Protein AF-A0A0R3RFC3-F1 (afdb_monomer_lite)

Radius of gyration: 25.16 Å; chains: 1; bounding box: 76×44×74 Å

InterPro domains:
  IPR009294 Gamma-secretase subunit Aph-1 [PF06105] (2-198)
  IPR009294 Gamma-secretase subunit Aph-1 [PTHR12889] (4-199)

pLDDT: mean 75.17, std 17.81, range [34.69, 95.94]

Sequence (240 aa):
MVPFREHLVFAVAVSVALQEGARLLHFILLKKAQKGLNHMSVAGQRIAGVHTLRHARHVLAIVCGLGMGVMAALFLIINVIADFWGHGTVGLPHFPASFHKQIYHQKITRSPKFVNLQITYSISACMVTLCHVFWTVLFWDGCHKKGTTSSWWVGICFVVISHYAMSALVIILCFVNVFLLLMAVMCVQGVVVVINAVISLLVMGITWPVLKHNTKLAVCRLLCIKDYSSESNGASIPRS

Organism: NCBI:txid1147741

Structure (mmCIF, N/CA/C/O backbone):
data_AF-A0A0R3RFC3-F1
#
_entry.id   AF-A0A0R3RFC3-F1
#
loop_
_atom_site.group_PDB
_atom_site.id
_atom_site.type_symbol
_atom_site.label_atom_id
_atom_site.label_alt_id
_atom_site.label_comp_id
_atom_site.label_asym_id
_atom_site.label_entity_id
_atom_site.label_seq_id
_atom_site.pdbx_PDB_ins_code
_atom_site.Cartn_x
_atom_site.Cartn_y
_atom_site.Cartn_z
_atom_site.occupancy
_atom_site.B_iso_or_equiv
_atom_site.auth_seq_id
_atom_site.auth_comp_id
_atom_site.auth_asym_id
_atom_site.auth_atom_id
_atom_site.pdbx_PDB_model_num
ATOM 1 N N . MET A 1 1 ? 27.657 -5.364 -17.668 1.00 34.69 1 MET A N 1
ATOM 2 C CA . MET A 1 1 ? 27.719 -6.085 -16.377 1.00 34.69 1 MET A CA 1
ATOM 3 C C . MET A 1 1 ? 27.587 -5.006 -15.313 1.00 34.69 1 MET A C 1
ATOM 5 O O . MET A 1 1 ? 28.469 -4.166 -15.252 1.00 34.69 1 MET A O 1
ATOM 9 N N . VAL A 1 2 ? 26.434 -4.871 -14.644 1.00 45.19 2 VAL A N 1
ATOM 10 C CA . VAL A 1 2 ? 26.146 -3.690 -13.799 1.00 45.19 2 VAL A CA 1
ATOM 11 C C . VAL A 1 2 ? 26.318 -4.074 -12.323 1.00 45.19 2 VAL A C 1
ATOM 13 O O . VAL A 1 2 ? 25.431 -4.746 -11.797 1.00 45.19 2 VAL A O 1
ATOM 16 N N . PRO A 1 3 ? 27.408 -3.662 -11.649 1.00 52.78 3 PRO A N 1
ATOM 17 C CA . PRO A 1 3 ? 27.695 -4.004 -10.247 1.00 52.78 3 PRO A CA 1
ATOM 18 C C . PRO A 1 3 ? 26.737 -3.345 -9.232 1.00 52.78 3 PRO A C 1
ATOM 20 O O . PRO A 1 3 ? 26.825 -3.585 -8.038 1.00 52.78 3 PRO A O 1
ATOM 23 N N . PHE A 1 4 ? 25.775 -2.541 -9.690 1.00 59.25 4 PHE A N 1
ATOM 24 C CA . PHE A 1 4 ? 24.837 -1.796 -8.842 1.00 59.25 4 PHE A CA 1
ATOM 25 C C . PHE A 1 4 ? 23.608 -2.606 -8.386 1.00 59.25 4 PHE A C 1
ATOM 27 O O . PHE A 1 4 ? 22.784 -2.125 -7.610 1.00 59.25 4 PHE A O 1
ATOM 34 N N . ARG A 1 5 ? 23.439 -3.833 -8.897 1.00 65.81 5 ARG A N 1
ATOM 35 C CA . ARG A 1 5 ? 22.187 -4.590 -8.750 1.00 65.81 5 ARG A CA 1
ATOM 36 C C . ARG A 1 5 ? 21.958 -5.101 -7.326 1.00 65.81 5 ARG A C 1
ATOM 38 O O . ARG A 1 5 ? 20.836 -5.025 -6.836 1.00 65.81 5 ARG A O 1
ATOM 45 N N . GLU A 1 6 ? 23.009 -5.563 -6.657 1.00 72.25 6 GLU A N 1
ATOM 46 C CA . GLU A 1 6 ? 22.909 -6.066 -5.280 1.00 72.25 6 GLU A CA 1
ATOM 47 C C . GLU A 1 6 ? 22.663 -4.934 -4.280 1.00 72.25 6 GLU A C 1
ATOM 49 O O . GLU A 1 6 ? 21.806 -5.047 -3.403 1.00 72.25 6 GLU A O 1
ATOM 54 N N . HIS A 1 7 ? 23.320 -3.788 -4.485 1.00 81.38 7 HIS A N 1
ATOM 55 C CA . HIS A 1 7 ? 23.080 -2.583 -3.695 1.00 81.38 7 HIS A CA 1
ATOM 56 C C . HIS A 1 7 ? 21.649 -2.057 -3.855 1.00 81.38 7 HIS A C 1
ATOM 58 O O . HIS A 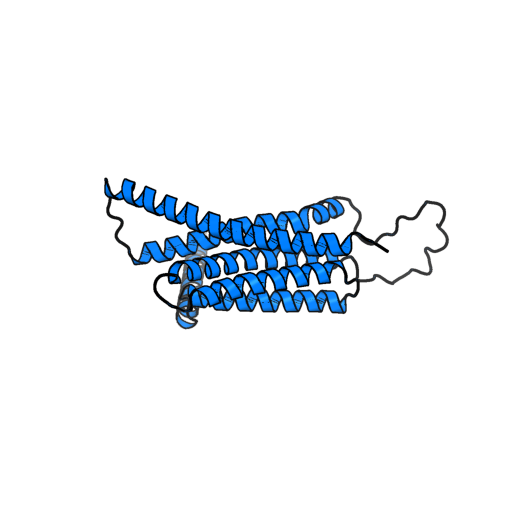1 7 ? 21.064 -1.604 -2.875 1.00 81.38 7 HIS A O 1
ATOM 64 N N . LEU A 1 8 ? 21.055 -2.163 -5.052 1.00 81.75 8 LEU A N 1
ATOM 65 C CA . LEU A 1 8 ? 19.666 -1.761 -5.289 1.00 81.75 8 LEU A CA 1
ATOM 66 C C . LEU A 1 8 ? 18.679 -2.639 -4.508 1.00 81.75 8 LEU A C 1
ATOM 68 O O . LEU A 1 8 ? 17.787 -2.115 -3.846 1.00 81.75 8 LEU A O 1
ATOM 72 N N . VAL A 1 9 ? 18.843 -3.965 -4.557 1.00 84.19 9 VAL A N 1
ATOM 73 C CA . VAL A 1 9 ? 17.962 -4.899 -3.834 1.00 84.19 9 VAL A CA 1
ATOM 74 C C . VAL A 1 9 ? 18.065 -4.672 -2.327 1.00 84.19 9 VAL A C 1
ATOM 76 O O . VAL A 1 9 ? 17.040 -4.584 -1.651 1.00 84.19 9 VAL A O 1
ATOM 79 N N . PHE A 1 10 ? 19.284 -4.497 -1.808 1.00 88.06 10 PHE A N 1
ATOM 80 C CA . PHE A 1 10 ? 19.504 -4.168 -0.402 1.00 88.06 10 PHE A CA 1
ATOM 81 C C . PHE A 1 10 ? 18.870 -2.822 -0.018 1.00 88.06 10 PHE A C 1
ATOM 83 O O . PHE A 1 10 ? 18.138 -2.746 0.967 1.00 88.06 10 PHE A O 1
ATOM 90 N N . ALA A 1 11 ? 19.079 -1.772 -0.817 1.00 89.50 11 ALA A N 1
ATOM 91 C CA . ALA A 1 11 ? 18.508 -0.451 -0.563 1.00 89.50 11 ALA A CA 1
ATOM 92 C C . ALA A 1 11 ? 16.973 -0.469 -0.573 1.00 89.50 11 ALA A C 1
ATOM 94 O O . ALA A 1 11 ? 16.347 0.137 0.297 1.00 89.50 11 ALA A O 1
ATOM 95 N N . VAL A 1 12 ? 16.351 -1.199 -1.506 1.00 89.00 12 VAL A N 1
ATOM 96 C CA . VAL A 1 12 ? 14.892 -1.376 -1.527 1.00 89.00 12 VAL A CA 1
ATOM 97 C C . VAL A 1 12 ? 14.429 -2.140 -0.287 1.00 89.00 12 VAL A C 1
ATOM 99 O O . VAL A 1 12 ? 13.470 -1.716 0.352 1.00 89.00 12 VAL A O 1
ATOM 102 N N . ALA A 1 13 ? 15.122 -3.208 0.114 1.00 90.50 13 ALA A N 1
ATOM 103 C CA . ALA A 1 13 ? 14.760 -3.977 1.303 1.00 90.50 13 ALA A CA 1
ATOM 104 C C . ALA A 1 13 ? 14.837 -3.146 2.599 1.00 90.50 13 ALA A C 1
ATOM 106 O O . ALA A 1 13 ? 13.939 -3.231 3.443 1.00 90.50 13 ALA A O 1
ATOM 107 N N . VAL A 1 14 ? 15.873 -2.311 2.738 1.00 93.06 14 VAL A N 1
ATOM 108 C CA . VAL A 1 14 ? 16.023 -1.367 3.857 1.00 93.06 14 VAL A CA 1
ATOM 109 C C . VAL A 1 14 ? 14.953 -0.276 3.797 1.00 93.06 14 VAL A C 1
ATOM 111 O O . VAL A 1 14 ? 14.349 0.046 4.818 1.00 93.06 14 VAL A O 1
ATOM 114 N N . SER A 1 15 ? 14.659 0.259 2.610 1.00 93.19 15 SER A N 1
ATOM 115 C CA . SER A 1 15 ? 13.592 1.247 2.419 1.00 93.19 15 SER A CA 1
ATOM 116 C C . SER A 1 15 ? 12.229 0.700 2.846 1.00 93.19 15 SER A C 1
ATOM 118 O O . SER A 1 15 ? 11.507 1.375 3.576 1.00 93.19 15 SER A O 1
ATOM 120 N N . VAL A 1 16 ? 11.893 -0.543 2.482 1.00 94.19 16 VAL A N 1
ATOM 121 C CA . VAL A 1 16 ? 10.651 -1.205 2.920 1.00 94.19 16 VAL A CA 1
ATOM 122 C C . VAL A 1 16 ? 10.598 -1.309 4.447 1.00 94.19 16 VAL A C 1
ATOM 124 O O . VAL A 1 16 ? 9.584 -0.948 5.044 1.00 94.19 16 VAL A O 1
ATOM 127 N N . ALA A 1 17 ? 11.695 -1.706 5.103 1.00 94.12 17 ALA A N 1
ATOM 128 C CA . ALA A 1 17 ? 11.756 -1.763 6.566 1.00 94.12 17 ALA A CA 1
ATOM 129 C C . ALA A 1 17 ? 11.517 -0.386 7.213 1.00 94.12 17 ALA A C 1
ATOM 131 O O . ALA A 1 17 ? 10.746 -0.267 8.168 1.00 94.12 17 ALA A O 1
ATOM 132 N N . LEU A 1 18 ? 12.136 0.667 6.669 1.00 94.75 18 LEU A N 1
ATOM 133 C CA . LEU A 1 18 ? 11.944 2.040 7.140 1.00 94.75 18 LEU A CA 1
ATOM 134 C C . LEU A 1 18 ? 10.508 2.529 6.925 1.00 94.75 18 LEU A C 1
ATOM 136 O O . LEU A 1 18 ? 9.957 3.192 7.801 1.00 94.75 18 LEU A O 1
ATOM 140 N N . GLN A 1 19 ? 9.874 2.175 5.805 1.00 94.94 19 GLN A N 1
ATOM 141 C CA . GLN A 1 19 ? 8.478 2.518 5.526 1.00 94.94 19 GLN A CA 1
ATOM 142 C C . GLN A 1 19 ? 7.510 1.846 6.510 1.00 94.94 19 GLN A C 1
ATOM 144 O O . GLN A 1 19 ? 6.583 2.493 7.002 1.00 94.94 19 GLN A O 1
ATOM 149 N N . GLU A 1 20 ? 7.737 0.578 6.860 1.00 94.75 20 GLU A N 1
ATOM 150 C CA . GLU A 1 20 ? 6.958 -0.114 7.895 1.00 94.75 20 GLU A CA 1
ATOM 151 C C . GLU A 1 20 ? 7.189 0.499 9.289 1.00 94.75 20 GLU A C 1
ATOM 153 O O . GLU A 1 20 ? 6.240 0.711 10.051 1.00 94.75 20 GLU A O 1
ATOM 158 N N . GLY A 1 21 ? 8.430 0.886 9.603 1.00 94.25 21 GLY A N 1
ATOM 159 C CA . GLY A 1 21 ? 8.754 1.635 10.819 1.00 94.25 21 GLY A CA 1
ATOM 160 C C . GLY A 1 21 ? 8.043 2.992 10.885 1.00 94.25 21 GLY A C 1
ATOM 161 O O . GLY A 1 21 ? 7.430 3.334 11.899 1.00 94.25 21 GLY A O 1
ATOM 162 N N . ALA A 1 22 ? 8.042 3.744 9.784 1.00 94.38 22 ALA A N 1
ATOM 163 C CA . ALA A 1 22 ? 7.340 5.018 9.671 1.00 94.38 22 ALA A CA 1
ATOM 164 C C . ALA A 1 22 ? 5.821 4.849 9.827 1.00 94.38 22 ALA A C 1
ATOM 166 O O . ALA A 1 22 ? 5.174 5.685 10.460 1.00 94.38 22 ALA A O 1
ATOM 167 N N . ARG A 1 23 ? 5.239 3.756 9.321 1.00 94.75 23 ARG A N 1
ATOM 168 C CA . ARG A 1 23 ? 3.816 3.431 9.514 1.00 94.75 23 ARG A CA 1
ATOM 169 C C . ARG A 1 23 ? 3.472 3.208 10.988 1.00 94.75 23 ARG A C 1
ATOM 171 O O . ARG A 1 23 ? 2.439 3.695 11.461 1.00 94.75 23 ARG A O 1
ATOM 178 N N . LEU A 1 24 ? 4.340 2.522 11.733 1.00 93.38 24 LEU A N 1
ATOM 179 C CA . LEU A 1 24 ? 4.191 2.369 13.181 1.00 93.38 24 LEU A CA 1
ATOM 180 C C . LEU A 1 24 ? 4.341 3.710 13.914 1.00 93.38 24 LEU A C 1
ATOM 182 O O . LEU A 1 24 ? 3.576 3.998 14.835 1.00 93.38 24 LEU A O 1
ATOM 186 N N . LEU A 1 25 ? 5.279 4.559 13.496 1.00 93.88 25 LEU A N 1
ATOM 187 C CA . LEU A 1 25 ? 5.431 5.896 14.068 1.00 93.88 25 LEU A CA 1
ATOM 188 C C . LEU A 1 25 ? 4.162 6.740 13.863 1.00 93.88 25 LEU A C 1
ATOM 190 O O . LEU A 1 25 ? 3.648 7.304 14.829 1.00 93.88 25 LEU A O 1
ATOM 194 N N . HIS A 1 26 ? 3.601 6.756 12.649 1.00 92.19 26 HIS A N 1
ATOM 195 C CA . HIS A 1 26 ? 2.337 7.440 12.352 1.00 92.19 26 HIS A CA 1
ATOM 196 C C . HIS A 1 26 ? 1.187 6.924 13.224 1.00 92.19 26 HIS A C 1
ATOM 198 O O . HIS A 1 26 ? 0.416 7.725 13.752 1.00 92.19 26 HIS A O 1
ATOM 204 N N . PHE A 1 27 ? 1.097 5.605 13.442 1.00 92.12 27 PHE A N 1
ATOM 205 C CA . PHE A 1 27 ? 0.118 5.019 14.365 1.00 92.12 27 PHE A CA 1
ATOM 206 C C . PHE A 1 27 ? 0.228 5.608 15.774 1.00 92.12 27 PHE A C 1
ATOM 208 O O . PHE A 1 27 ? -0.771 6.016 16.369 1.00 92.12 27 PHE A O 1
ATOM 215 N N . ILE A 1 28 ? 1.447 5.646 16.318 1.00 91.62 28 ILE A N 1
ATOM 216 C CA . ILE A 1 28 ? 1.705 6.108 17.684 1.00 91.62 28 ILE A CA 1
ATOM 217 C C . ILE A 1 28 ? 1.402 7.602 17.807 1.00 91.62 28 ILE A C 1
ATOM 219 O O . ILE A 1 28 ? 0.736 8.008 18.762 1.00 91.62 28 ILE A O 1
ATOM 223 N N . LEU A 1 29 ? 1.860 8.411 16.848 1.00 92.00 29 LEU A N 1
ATOM 224 C CA . LEU A 1 29 ? 1.619 9.853 16.826 1.00 92.00 29 LEU A CA 1
ATOM 225 C C . LEU A 1 29 ? 0.124 10.163 16.777 1.00 92.00 29 LEU A C 1
ATOM 227 O O . LEU A 1 29 ? -0.368 10.946 17.587 1.00 92.00 29 LEU A O 1
ATOM 231 N N . LEU A 1 30 ? -0.618 9.491 15.898 1.00 90.25 30 LEU A N 1
ATOM 232 C CA . LEU A 1 30 ? -2.049 9.725 15.746 1.00 90.25 30 LEU A CA 1
ATOM 233 C C . LEU A 1 30 ? -2.850 9.230 16.953 1.00 90.25 30 LEU A C 1
ATOM 235 O O . LEU A 1 30 ? -3.758 9.929 17.398 1.00 90.25 30 LEU A O 1
ATOM 239 N N . LYS A 1 31 ? -2.462 8.112 17.583 1.00 87.50 31 LYS A N 1
ATOM 240 C CA . LYS A 1 31 ? -3.054 7.708 18.869 1.00 87.50 31 LYS A CA 1
ATOM 241 C C . LYS A 1 31 ? -2.794 8.723 19.983 1.00 87.50 31 LYS A C 1
ATOM 243 O O . LYS A 1 31 ? -3.694 8.987 20.782 1.00 87.50 31 LYS A O 1
ATOM 248 N N . LYS A 1 32 ? -1.587 9.291 20.059 1.00 88.19 32 LYS A N 1
ATOM 249 C CA . LYS A 1 32 ? -1.257 10.338 21.040 1.00 88.19 32 LYS A CA 1
ATOM 250 C C . LYS A 1 32 ? -2.061 11.614 20.781 1.00 88.19 32 LYS A C 1
ATOM 252 O O . LYS A 1 32 ? -2.635 12.150 21.724 1.00 88.19 32 LYS A O 1
ATOM 257 N N . ALA A 1 33 ? -2.171 12.036 19.522 1.00 88.38 33 ALA A N 1
ATOM 258 C CA . ALA A 1 33 ? -2.964 13.194 19.120 1.00 88.38 33 ALA A CA 1
ATOM 259 C C . ALA A 1 33 ? -4.452 13.012 19.457 1.00 88.38 33 ALA A C 1
ATOM 261 O O . ALA A 1 33 ? -5.048 13.881 20.084 1.00 88.38 33 ALA A O 1
ATOM 262 N N . GLN A 1 34 ? -5.035 11.848 19.144 1.00 85.25 34 GLN A N 1
ATOM 263 C CA . GLN A 1 34 ? -6.421 11.522 19.498 1.00 85.25 34 GLN A CA 1
ATOM 264 C C . GLN A 1 34 ? -6.650 11.525 21.014 1.00 85.25 34 GLN A C 1
ATOM 266 O O . GLN A 1 34 ? -7.661 12.043 21.481 1.00 85.25 34 GLN A O 1
ATOM 271 N N . LYS A 1 35 ? -5.711 10.982 21.803 1.00 83.69 35 LYS A N 1
ATOM 272 C CA . LYS A 1 35 ? -5.803 11.002 23.271 1.00 83.69 35 LYS A CA 1
ATOM 273 C C . LYS A 1 35 ? -5.738 12.431 23.822 1.00 83.69 35 LYS A C 1
ATOM 275 O O . LYS A 1 35 ? -6.525 12.763 24.704 1.00 83.69 35 LYS A O 1
ATOM 280 N N . GLY A 1 36 ? -4.834 13.259 23.296 1.00 84.88 36 GLY A N 1
ATOM 281 C CA . GLY A 1 36 ? -4.716 14.670 23.671 1.00 84.88 36 GLY A CA 1
ATOM 282 C C . GLY A 1 36 ? -5.977 15.464 23.332 1.00 84.88 36 GLY A C 1
ATOM 283 O O . GLY A 1 36 ? -6.529 16.139 24.197 1.00 84.88 36 GLY A O 1
ATOM 284 N N . LEU A 1 37 ? -6.496 15.299 22.113 1.00 81.88 37 LEU A N 1
ATOM 285 C CA . LEU A 1 37 ? -7.718 15.966 21.669 1.00 81.88 37 LEU A CA 1
ATOM 286 C C . LEU A 1 37 ? -8.946 15.521 22.474 1.00 81.88 37 LEU A C 1
ATOM 288 O O . LEU A 1 37 ? -9.763 16.354 22.854 1.00 81.88 37 LEU A O 1
ATOM 292 N N . ASN A 1 38 ? -9.057 14.230 22.805 1.00 77.81 38 ASN A N 1
ATOM 293 C CA . ASN A 1 38 ? -10.128 13.736 23.670 1.00 77.81 38 ASN A CA 1
ATOM 294 C C . ASN A 1 38 ? -10.061 14.360 25.067 1.00 77.81 38 ASN A C 1
ATOM 296 O O . ASN A 1 38 ? -11.094 14.767 25.587 1.00 77.81 38 ASN A O 1
ATOM 300 N N . HIS A 1 39 ? -8.866 14.482 25.654 1.00 75.94 39 HIS A N 1
ATOM 301 C CA . HIS A 1 39 ? -8.693 15.122 26.959 1.00 75.94 39 HIS A CA 1
ATOM 302 C C . HIS A 1 39 ? -9.130 16.597 26.942 1.00 75.94 39 HIS A C 1
ATOM 304 O O . HIS A 1 39 ? -9.765 17.054 27.885 1.00 75.94 39 HIS A O 1
ATOM 310 N N . MET A 1 40 ? -8.864 17.314 25.845 1.00 75.12 40 MET A N 1
ATOM 311 C CA . MET A 1 40 ? -9.273 18.713 25.682 1.00 75.12 40 MET A CA 1
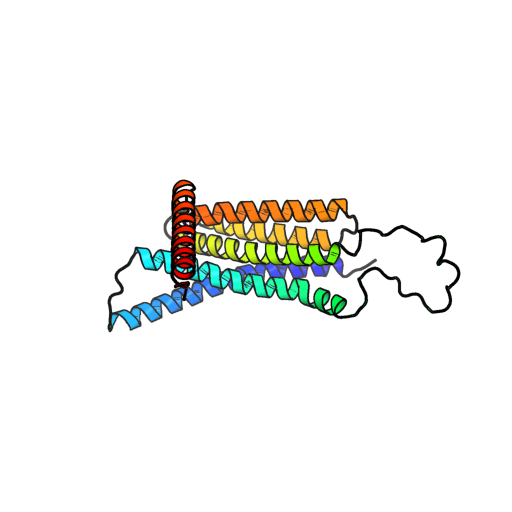ATOM 312 C C . MET A 1 40 ? -10.764 18.875 25.342 1.00 75.12 40 MET A C 1
ATOM 314 O O . MET A 1 40 ? -11.395 19.809 25.823 1.00 75.12 40 MET A O 1
ATOM 318 N N . SER A 1 41 ? -11.361 17.975 24.549 1.00 68.12 41 SER A N 1
ATOM 319 C CA . SER A 1 41 ? -12.771 18.103 24.130 1.00 68.12 41 SER A CA 1
ATOM 320 C C . SER A 1 41 ? -13.784 17.730 25.223 1.00 68.12 41 SER A C 1
ATOM 322 O O . SER A 1 41 ? -14.908 18.238 25.230 1.00 68.12 41 SER A O 1
ATOM 324 N N . VAL A 1 42 ? -13.383 16.899 26.197 1.00 59.03 42 VAL A N 1
ATOM 325 C CA . VAL A 1 42 ? -14.210 16.544 27.367 1.00 59.03 42 VAL A CA 1
ATOM 326 C C . VAL A 1 42 ? -14.498 17.762 28.259 1.00 59.03 42 VAL A C 1
ATOM 328 O O . VAL A 1 42 ? -15.481 17.743 28.995 1.00 59.03 42 VAL A O 1
ATOM 331 N N . ALA A 1 43 ? -13.741 18.856 28.121 1.00 57.09 43 ALA A N 1
ATOM 332 C CA . ALA A 1 43 ? -14.035 20.133 28.768 1.00 57.09 43 ALA A CA 1
ATOM 333 C C . ALA A 1 43 ? -15.229 20.907 28.153 1.00 57.09 43 ALA A C 1
ATOM 335 O O . ALA A 1 43 ? -15.549 21.981 28.652 1.00 57.09 43 ALA A O 1
ATOM 336 N N . GLY A 1 44 ? -15.907 20.400 27.104 1.00 53.88 44 GLY A N 1
ATOM 337 C CA . GLY A 1 44 ? -17.022 21.131 26.474 1.00 53.88 44 GLY A CA 1
ATOM 338 C C . GLY A 1 44 ? -18.153 20.326 25.816 1.00 53.88 44 GLY A C 1
ATOM 339 O O . GLY A 1 44 ? -19.295 20.778 25.854 1.00 53.88 44 GLY A O 1
ATOM 340 N N . GLN A 1 45 ? -17.928 19.142 25.233 1.00 50.22 45 GLN A N 1
ATOM 341 C CA . GLN A 1 45 ? -19.008 18.366 24.586 1.00 50.22 45 GLN A CA 1
ATOM 342 C C . GLN A 1 45 ? -18.673 16.864 24.581 1.00 50.22 45 GLN A C 1
ATOM 344 O O . GLN A 1 45 ? -17.728 16.429 23.923 1.00 50.22 45 GLN A O 1
ATOM 349 N N . ARG A 1 46 ? -19.464 16.033 25.277 1.00 42.16 46 ARG A N 1
ATOM 350 C CA . ARG A 1 46 ? -19.371 14.566 25.154 1.00 42.16 46 ARG A CA 1
ATOM 351 C C . ARG A 1 46 ? -19.881 14.144 23.775 1.00 42.16 46 ARG A C 1
ATOM 353 O O . ARG A 1 46 ? -21.087 14.054 23.563 1.00 42.16 46 ARG A O 1
ATOM 360 N N . ILE A 1 47 ? -18.972 13.833 22.854 1.00 49.59 47 ILE A N 1
ATOM 361 C CA . ILE A 1 47 ? -19.325 13.192 21.583 1.00 49.59 47 ILE A CA 1
ATOM 362 C C . ILE A 1 47 ? -19.747 11.750 21.891 1.00 49.59 47 ILE A C 1
ATOM 364 O O . ILE A 1 47 ? -18.920 10.864 22.111 1.00 49.59 47 ILE A O 1
ATOM 368 N N . ALA A 1 48 ? -21.059 11.529 21.954 1.00 40.81 48 ALA A N 1
ATOM 369 C CA . ALA A 1 48 ? -21.661 10.208 21.998 1.00 40.81 48 ALA A CA 1
ATOM 370 C C . ALA A 1 48 ? -21.232 9.416 20.752 1.00 40.81 48 ALA A C 1
ATOM 372 O O . ALA A 1 48 ? -21.490 9.832 19.625 1.00 40.81 48 ALA A O 1
ATOM 373 N N . GLY A 1 49 ? -20.575 8.269 20.932 1.00 43.75 49 GLY A N 1
ATOM 374 C CA . GLY A 1 49 ? -20.351 7.359 19.811 1.00 43.75 49 GLY A CA 1
ATOM 375 C C . GLY A 1 49 ? -19.126 6.470 19.945 1.00 43.75 49 GLY A C 1
ATOM 376 O O . GLY A 1 49 ? -18.087 6.673 19.325 1.00 43.75 49 GLY A O 1
ATOM 377 N N . VAL A 1 50 ? -19.290 5.358 20.654 1.00 45.19 50 VAL A N 1
ATOM 378 C CA . VAL A 1 50 ? -18.367 4.217 20.531 1.00 45.19 50 VAL A CA 1
ATOM 379 C C . VAL A 1 50 ? -18.328 3.704 19.074 1.00 45.19 50 VAL A C 1
ATOM 381 O O . VAL A 1 50 ? -17.307 3.192 18.614 1.00 45.19 50 VAL A O 1
ATOM 384 N N . HIS A 1 51 ? -19.401 3.928 18.302 1.00 44.53 51 HIS A N 1
ATOM 385 C CA . HIS A 1 51 ? -19.482 3.600 16.876 1.00 44.53 51 HIS A CA 1
ATOM 386 C C . HIS A 1 51 ? -18.754 4.613 15.962 1.00 44.53 51 HIS A C 1
ATOM 388 O O . HIS A 1 51 ? -18.138 4.212 14.972 1.00 44.53 51 HIS A O 1
ATOM 394 N N . THR A 1 52 ? -18.742 5.910 16.301 1.00 54.41 52 THR A N 1
ATOM 395 C CA . THR A 1 52 ? -18.024 6.945 15.528 1.00 54.41 52 THR A CA 1
ATOM 396 C C . THR A 1 52 ? -16.512 6.855 15.716 1.00 54.41 52 THR A C 1
ATOM 398 O O . THR A 1 52 ? -15.769 7.071 14.763 1.00 54.41 52 THR A O 1
ATOM 401 N N . LEU A 1 53 ? -16.034 6.430 16.890 1.00 56.44 53 LEU A N 1
ATOM 402 C CA . LEU A 1 53 ? -14.605 6.227 17.168 1.00 56.44 53 LEU A CA 1
ATOM 403 C C . LEU A 1 53 ? -13.976 5.116 16.314 1.00 56.44 53 LEU A C 1
ATOM 405 O O . LEU A 1 53 ? -12.859 5.269 15.810 1.00 56.44 53 LEU A O 1
ATOM 409 N N . ARG A 1 54 ? -14.699 4.006 16.101 1.00 57.78 54 ARG A N 1
ATOM 410 C CA . ARG A 1 54 ? -14.240 2.923 15.216 1.00 57.78 54 ARG A CA 1
ATOM 411 C C . ARG A 1 54 ? -14.168 3.401 13.765 1.00 57.78 54 ARG A C 1
ATOM 413 O O . ARG A 1 54 ? -13.152 3.169 13.113 1.00 57.78 54 ARG A O 1
ATOM 420 N N . HIS A 1 55 ? -15.193 4.110 13.291 1.00 64.50 55 HIS A N 1
ATOM 421 C CA . HIS A 1 55 ? -15.205 4.694 11.948 1.00 64.50 55 HIS A CA 1
ATOM 422 C C . HIS A 1 55 ? -14.076 5.714 11.747 1.00 64.50 55 HIS A C 1
ATOM 424 O O . HIS A 1 55 ? -13.340 5.619 10.767 1.00 64.50 55 HIS A O 1
ATOM 430 N N . ALA A 1 56 ? -13.868 6.623 12.702 1.00 73.62 56 ALA A N 1
ATOM 431 C CA . ALA A 1 56 ? -12.813 7.633 12.644 1.00 73.62 56 ALA A CA 1
ATOM 432 C C . ALA A 1 56 ? -11.409 7.010 12.567 1.00 73.62 56 ALA A C 1
ATOM 434 O O . ALA A 1 56 ? -10.557 7.489 11.821 1.00 73.62 56 ALA A O 1
ATOM 435 N N . ARG A 1 57 ? -11.170 5.898 13.276 1.00 77.12 57 ARG A N 1
ATOM 436 C CA . ARG A 1 57 ? -9.902 5.153 13.209 1.00 77.12 57 ARG A CA 1
ATOM 437 C C . ARG A 1 57 ? -9.629 4.599 11.811 1.00 77.12 57 ARG A C 1
ATOM 439 O O . ARG A 1 57 ? -8.514 4.732 11.317 1.00 77.12 57 ARG A O 1
ATOM 446 N N . HIS A 1 58 ? -10.621 3.960 11.191 1.00 85.50 58 HIS A N 1
ATOM 447 C CA . HIS A 1 58 ? -10.450 3.374 9.862 1.00 85.50 58 HIS A CA 1
ATOM 448 C C . HIS A 1 58 ? -10.273 4.447 8.784 1.00 85.50 58 HIS A C 1
ATOM 450 O O . HIS A 1 58 ? -9.419 4.289 7.918 1.00 85.50 58 HIS A O 1
ATOM 456 N N . VAL A 1 59 ? -11.001 5.565 8.878 1.00 88.38 59 VAL A N 1
ATOM 457 C CA . VAL A 1 59 ? -10.823 6.717 7.978 1.00 88.38 59 VAL A CA 1
ATOM 458 C C . VAL A 1 59 ? -9.406 7.276 8.088 1.00 88.38 59 VAL A C 1
ATOM 460 O O . VAL A 1 59 ? -8.744 7.480 7.076 1.00 88.38 59 VAL A O 1
ATOM 463 N N . LEU A 1 60 ? -8.898 7.450 9.308 1.00 90.00 60 LEU A N 1
ATOM 464 C CA . LEU A 1 60 ? -7.546 7.954 9.523 1.00 90.00 60 LEU A CA 1
ATOM 465 C C . LEU A 1 60 ? -6.469 6.996 8.979 1.00 90.00 60 LEU A C 1
ATOM 467 O O . LEU A 1 60 ? -5.487 7.450 8.392 1.00 90.00 60 LEU A O 1
ATOM 471 N N . ALA A 1 61 ? -6.682 5.682 9.108 1.00 92.00 61 ALA A N 1
ATOM 472 C CA . ALA A 1 61 ? -5.810 4.667 8.515 1.00 92.00 61 ALA A CA 1
ATOM 473 C C . ALA A 1 61 ? -5.808 4.744 6.980 1.00 92.00 61 ALA A C 1
ATOM 475 O O . ALA A 1 61 ? -4.745 4.682 6.366 1.00 92.00 61 ALA A O 1
ATOM 476 N N . ILE A 1 62 ? -6.986 4.913 6.368 1.00 93.31 62 ILE A N 1
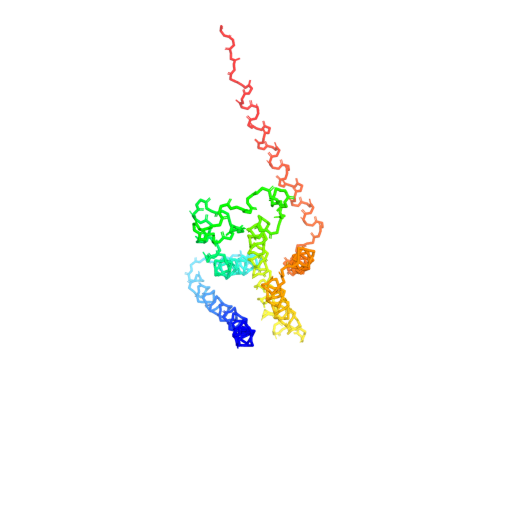ATOM 477 C CA . ILE A 1 62 ? -7.133 5.052 4.915 1.00 93.31 62 ILE A CA 1
ATOM 478 C C . ILE A 1 62 ? -6.403 6.298 4.420 1.00 93.31 62 ILE A C 1
ATOM 480 O O . ILE A 1 62 ? -5.637 6.204 3.468 1.00 93.31 62 ILE A O 1
ATOM 484 N N . VAL A 1 63 ? -6.594 7.449 5.070 1.00 94.62 63 VAL A N 1
ATOM 485 C CA . VAL A 1 63 ? -5.962 8.714 4.660 1.00 94.62 63 VAL A CA 1
ATOM 486 C C . VAL A 1 63 ? -4.441 8.646 4.806 1.00 94.62 63 VAL A C 1
ATOM 488 O O . VAL A 1 63 ? -3.717 9.035 3.892 1.00 94.62 63 VAL A O 1
ATOM 491 N N . CYS A 1 64 ? -3.939 8.104 5.920 1.00 94.19 64 CYS A N 1
ATOM 492 C CA . CYS A 1 64 ? -2.502 7.926 6.126 1.00 94.19 64 CYS A CA 1
ATOM 493 C C . CYS A 1 64 ? -1.898 6.953 5.098 1.00 94.19 64 CYS A C 1
ATOM 495 O O . CYS A 1 64 ? -0.858 7.242 4.504 1.00 94.19 64 CYS A O 1
ATOM 497 N N . GLY A 1 65 ? -2.578 5.833 4.838 1.00 94.88 65 GLY A N 1
ATOM 498 C CA . GLY A 1 65 ? -2.159 4.860 3.834 1.00 94.88 65 GLY A CA 1
ATOM 499 C C . GLY A 1 65 ? -2.188 5.419 2.414 1.00 94.88 65 GLY A C 1
ATOM 500 O O . GLY A 1 65 ? -1.253 5.185 1.655 1.00 94.88 65 GLY A O 1
ATOM 501 N N . LEU A 1 66 ? -3.200 6.221 2.078 1.00 95.62 66 LEU A N 1
ATOM 502 C CA . LEU A 1 66 ? -3.290 6.915 0.796 1.00 95.62 66 LEU A CA 1
ATOM 503 C C . LEU A 1 66 ? -2.127 7.896 0.631 1.00 95.62 66 LEU A C 1
ATOM 505 O O . LEU A 1 66 ? -1.485 7.892 -0.411 1.00 95.62 66 LEU A O 1
ATOM 509 N N . GLY A 1 67 ? -1.807 8.680 1.665 1.00 95.75 67 GLY A N 1
ATOM 510 C CA . GLY A 1 67 ? -0.669 9.600 1.649 1.00 95.75 67 GLY A CA 1
ATOM 511 C C . GLY A 1 67 ? 0.660 8.884 1.396 1.00 95.75 67 GLY A C 1
ATOM 512 O O . GLY A 1 67 ? 1.388 9.249 0.475 1.00 95.75 67 GLY A O 1
ATOM 513 N N . MET A 1 68 ? 0.947 7.813 2.146 1.00 93.75 68 MET A N 1
ATOM 514 C CA . MET A 1 68 ? 2.146 6.991 1.915 1.00 93.75 68 MET A CA 1
ATOM 515 C C . MET A 1 68 ? 2.159 6.378 0.509 1.00 93.75 68 MET A C 1
ATOM 517 O O . MET A 1 68 ? 3.190 6.388 -0.158 1.00 93.75 68 MET A O 1
ATOM 521 N N . GLY A 1 69 ? 1.012 5.887 0.041 1.00 94.62 69 GLY A N 1
ATOM 522 C CA . GLY A 1 69 ? 0.867 5.262 -1.268 1.00 94.62 69 GLY A CA 1
ATOM 523 C C . GLY A 1 69 ? 1.027 6.223 -2.442 1.00 94.62 69 GLY A C 1
ATOM 524 O O . GLY A 1 69 ? 1.598 5.839 -3.459 1.00 94.62 69 GLY A O 1
ATOM 525 N N . VAL A 1 70 ? 0.546 7.461 -2.315 1.00 95.19 70 VAL 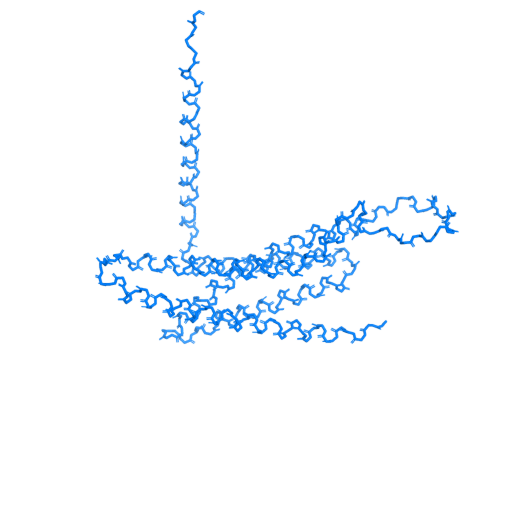A N 1
ATOM 526 C CA . VAL A 1 70 ? 0.732 8.512 -3.324 1.00 95.19 70 VAL A CA 1
ATOM 527 C C . VAL A 1 70 ? 2.194 8.939 -3.370 1.00 95.19 70 VAL A C 1
ATOM 529 O O . VAL A 1 70 ? 2.749 9.044 -4.457 1.00 95.19 70 VAL A O 1
ATOM 532 N N . MET A 1 71 ? 2.852 9.113 -2.218 1.00 94.44 71 MET A N 1
ATOM 533 C CA . MET A 1 71 ? 4.285 9.430 -2.187 1.00 94.44 71 MET A CA 1
ATOM 534 C C . MET A 1 71 ? 5.126 8.314 -2.818 1.00 94.44 71 MET A C 1
ATOM 536 O O . MET A 1 71 ? 5.989 8.592 -3.647 1.00 94.44 71 MET A O 1
ATOM 540 N N . ALA A 1 72 ? 4.836 7.050 -2.499 1.00 91.62 72 ALA A N 1
ATOM 541 C CA . ALA A 1 72 ? 5.506 5.904 -3.113 1.00 91.62 72 ALA A CA 1
ATOM 542 C C . ALA A 1 72 ? 5.271 5.838 -4.633 1.00 91.62 72 ALA A C 1
ATOM 544 O O . ALA A 1 72 ? 6.213 5.630 -5.398 1.00 91.62 72 ALA A O 1
ATOM 545 N N . ALA A 1 73 ? 4.033 6.068 -5.082 1.00 91.06 73 ALA A N 1
ATOM 546 C CA . ALA A 1 73 ? 3.701 6.128 -6.502 1.00 91.06 73 ALA A CA 1
ATOM 547 C C . ALA A 1 73 ? 4.432 7.266 -7.220 1.00 91.06 73 ALA A C 1
ATOM 549 O O . ALA A 1 73 ? 4.958 7.037 -8.304 1.00 91.06 73 ALA A O 1
ATOM 550 N N . LEU A 1 74 ? 4.526 8.455 -6.613 1.00 89.81 74 LEU A N 1
ATOM 551 C CA . LEU A 1 74 ? 5.274 9.584 -7.167 1.00 89.81 74 LEU A CA 1
ATOM 552 C C . LEU A 1 74 ? 6.743 9.216 -7.388 1.00 89.81 74 LEU A C 1
ATOM 554 O O . LEU A 1 74 ? 7.239 9.396 -8.493 1.00 89.81 74 LEU A O 1
ATOM 558 N N . PHE A 1 75 ? 7.419 8.623 -6.400 1.00 86.81 75 PHE A N 1
ATOM 559 C CA . PHE A 1 75 ? 8.805 8.170 -6.576 1.00 86.81 75 PHE A CA 1
ATOM 560 C C . PHE A 1 75 ? 8.963 7.095 -7.660 1.00 86.81 75 PHE A C 1
ATOM 562 O O . PHE A 1 75 ? 10.003 7.048 -8.316 1.00 86.81 75 PHE A O 1
ATOM 569 N N . LEU A 1 76 ? 7.944 6.259 -7.879 1.00 83.56 76 LEU A N 1
ATOM 570 C CA . LEU A 1 76 ? 7.951 5.250 -8.939 1.00 83.56 76 LEU A CA 1
ATOM 571 C C . LEU A 1 76 ? 7.831 5.872 -10.340 1.00 83.56 76 LEU A C 1
ATOM 573 O O . LEU A 1 76 ? 8.492 5.409 -11.267 1.00 83.56 76 LEU A O 1
ATOM 577 N N . ILE A 1 77 ? 6.984 6.893 -10.507 1.00 83.00 77 ILE A N 1
ATOM 578 C CA . ILE A 1 77 ? 6.620 7.418 -11.832 1.00 83.00 77 ILE A CA 1
ATOM 579 C C . ILE A 1 77 ? 7.268 8.756 -12.187 1.00 83.00 77 ILE A C 1
ATOM 581 O O . ILE A 1 77 ? 7.227 9.121 -13.352 1.00 83.00 77 ILE A O 1
ATOM 585 N N . ILE A 1 78 ? 7.867 9.499 -11.251 1.00 83.50 78 ILE A N 1
ATOM 586 C CA . ILE A 1 78 ? 8.346 10.870 -11.516 1.00 83.50 78 ILE A CA 1
ATOM 587 C C . ILE A 1 78 ? 9.391 10.925 -12.637 1.00 83.50 78 ILE A C 1
ATOM 589 O O . ILE A 1 78 ? 9.271 11.737 -13.552 1.00 83.50 78 ILE A O 1
ATOM 593 N N . ASN A 1 79 ? 10.359 10.007 -12.615 1.00 80.69 79 ASN A N 1
ATOM 594 C CA . ASN A 1 79 ? 11.396 9.918 -13.646 1.00 80.69 79 ASN A CA 1
ATOM 595 C C . ASN A 1 79 ? 10.793 9.498 -14.991 1.00 80.69 79 ASN A C 1
ATOM 597 O O . ASN A 1 79 ? 11.121 10.041 -16.036 1.00 80.69 79 ASN A O 1
ATOM 601 N N . VAL A 1 80 ? 9.838 8.574 -14.936 1.00 76.00 80 VAL A N 1
ATOM 602 C CA . VAL A 1 80 ? 9.128 8.048 -16.100 1.00 76.00 80 VAL A CA 1
ATOM 603 C C . VAL A 1 80 ? 8.255 9.131 -16.754 1.00 76.00 80 VAL A C 1
ATOM 605 O O . VAL A 1 80 ? 8.211 9.235 -17.973 1.00 76.00 80 VAL A O 1
ATOM 608 N N . ILE A 1 81 ? 7.600 9.986 -15.964 1.00 76.00 81 ILE A N 1
ATOM 609 C CA . ILE A 1 81 ? 6.821 11.128 -16.463 1.00 76.00 81 ILE A CA 1
ATOM 610 C C . ILE A 1 81 ? 7.735 12.148 -17.151 1.00 76.00 81 ILE A C 1
ATOM 612 O O . ILE A 1 81 ? 7.363 12.671 -18.199 1.00 76.00 81 ILE A O 1
ATOM 616 N N . ALA A 1 82 ? 8.923 12.411 -16.595 1.00 79.81 82 ALA A N 1
ATOM 617 C CA . ALA A 1 82 ? 9.891 13.323 -17.203 1.00 79.81 82 ALA A CA 1
ATOM 618 C C . ALA A 1 82 ? 10.343 12.833 -18.589 1.00 79.81 82 ALA A C 1
ATOM 620 O O . ALA A 1 82 ? 10.391 13.625 -19.531 1.00 79.81 82 ALA A O 1
ATOM 621 N N . ASP A 1 83 ? 10.563 11.525 -18.742 1.00 71.12 83 ASP A N 1
ATOM 622 C CA . ASP A 1 83 ? 10.920 10.910 -20.027 1.00 71.12 83 ASP A CA 1
ATOM 623 C C . ASP A 1 83 ? 9.798 11.010 -21.079 1.00 71.12 83 ASP A C 1
ATOM 625 O O . ASP A 1 83 ? 10.065 10.960 -22.280 1.00 71.12 83 ASP A O 1
ATOM 629 N N . PHE A 1 84 ? 8.540 11.179 -20.656 1.00 70.06 84 PHE A N 1
ATOM 630 C CA . PHE A 1 84 ? 7.380 11.323 -21.548 1.00 70.06 84 PHE A CA 1
ATOM 631 C C . PHE A 1 84 ? 6.952 12.765 -21.803 1.00 70.06 84 PHE A C 1
ATOM 633 O O . PHE A 1 84 ? 6.034 12.990 -22.589 1.00 70.06 84 PHE A O 1
ATOM 640 N N . TRP A 1 85 ? 7.598 13.744 -21.167 1.00 71.31 85 TRP A N 1
ATOM 641 C CA . TRP A 1 85 ? 7.275 15.156 -21.376 1.00 71.31 85 TRP A CA 1
ATOM 642 C C . TRP A 1 85 ? 7.695 15.656 -22.772 1.00 71.31 85 TRP A C 1
ATOM 644 O O . TRP A 1 85 ? 7.188 16.665 -23.258 1.00 71.31 85 TRP A O 1
ATOM 654 N N . GLY A 1 86 ? 8.607 14.949 -23.448 1.00 69.12 86 GLY A N 1
ATOM 655 C CA . GLY A 1 86 ? 8.987 15.227 -24.834 1.00 69.12 86 GLY A CA 1
ATOM 656 C C . GLY A 1 86 ? 8.045 14.589 -25.863 1.00 69.12 86 GLY A C 1
ATOM 657 O O . GLY A 1 86 ? 7.419 13.567 -25.610 1.00 69.12 86 GLY A O 1
ATOM 658 N N . HIS A 1 87 ? 8.024 15.121 -27.092 1.00 61.16 87 HIS A N 1
ATOM 659 C CA . HIS A 1 87 ? 7.287 14.548 -28.238 1.00 61.16 87 HIS A CA 1
ATOM 660 C C . HIS A 1 87 ? 7.758 13.135 -28.662 1.00 61.16 87 HIS A C 1
ATOM 662 O O . HIS A 1 87 ? 7.225 12.558 -29.611 1.00 61.16 87 HIS A O 1
ATOM 668 N N . GLY A 1 88 ? 8.778 12.581 -28.000 1.00 60.75 88 GLY A N 1
ATOM 669 C CA . GLY A 1 88 ? 9.306 11.248 -28.255 1.00 60.75 88 GLY A CA 1
ATOM 670 C C . GLY A 1 88 ? 8.607 10.192 -27.404 1.00 60.75 88 GLY A C 1
ATOM 671 O O . GLY A 1 88 ? 8.568 10.280 -26.183 1.00 60.75 88 GLY A O 1
ATOM 672 N N . THR A 1 89 ? 8.102 9.136 -28.037 1.00 59.06 89 THR A N 1
ATOM 673 C CA . THR A 1 89 ? 7.727 7.913 -27.320 1.00 59.06 89 THR A CA 1
ATOM 674 C C . THR A 1 89 ? 8.986 7.091 -27.049 1.00 59.06 89 THR A C 1
ATOM 676 O O . THR A 1 89 ? 9.790 6.898 -27.965 1.00 59.06 89 THR A O 1
ATOM 679 N N . VAL A 1 90 ? 9.149 6.556 -25.835 1.00 57.50 90 VAL A N 1
ATOM 680 C CA . VAL A 1 90 ? 10.192 5.557 -25.528 1.00 57.50 90 VAL A CA 1
ATOM 681 C C . VAL A 1 90 ? 10.220 4.461 -26.599 1.00 57.50 90 VAL A C 1
ATOM 683 O O . VAL A 1 90 ? 9.176 3.930 -26.974 1.00 57.50 90 VAL A O 1
ATOM 686 N N . GLY A 1 91 ? 11.412 4.142 -27.116 1.00 54.81 91 GLY A N 1
ATOM 687 C CA . GLY A 1 91 ? 11.611 3.081 -28.112 1.00 54.81 91 GLY A CA 1
ATOM 688 C C . GLY A 1 91 ? 12.218 3.498 -29.458 1.00 54.81 91 GLY A C 1
ATOM 689 O O . GLY A 1 91 ? 12.423 2.622 -30.296 1.00 54.81 91 GLY A O 1
ATOM 690 N N . LEU A 1 92 ? 12.544 4.777 -29.684 1.00 47.84 92 LEU A N 1
ATOM 691 C CA . LEU A 1 92 ? 13.367 5.180 -30.833 1.00 47.84 92 LEU A CA 1
ATOM 692 C C . LEU A 1 92 ? 14.863 5.079 -30.472 1.00 47.84 92 LEU A C 1
ATOM 694 O O . LEU A 1 92 ? 15.294 5.741 -29.525 1.00 47.84 92 LEU A O 1
ATOM 698 N N . PRO A 1 93 ? 15.674 4.272 -31.186 1.00 50.16 93 PRO A N 1
ATOM 699 C CA . PRO A 1 93 ? 17.126 4.301 -31.036 1.00 50.16 93 PRO A CA 1
ATOM 700 C C . PRO A 1 93 ? 17.646 5.708 -31.356 1.00 50.16 93 PRO A C 1
ATOM 702 O O . PRO A 1 93 ? 17.217 6.304 -32.344 1.00 50.16 93 PRO A O 1
ATOM 705 N N . HIS A 1 94 ? 18.584 6.228 -30.560 1.00 46.66 94 HIS A N 1
ATOM 706 C CA . HIS A 1 94 ? 19.379 7.397 -30.945 1.00 46.66 94 HIS A CA 1
ATOM 707 C C . HIS A 1 94 ? 20.133 7.044 -32.237 1.00 46.66 94 HIS A C 1
ATOM 709 O O . HIS A 1 94 ? 21.141 6.342 -32.196 1.00 46.66 94 HIS A O 1
ATOM 715 N N . PHE A 1 95 ? 19.623 7.474 -33.389 1.00 47.03 95 PHE A N 1
ATOM 716 C CA . PHE A 1 95 ? 20.328 7.341 -34.657 1.00 47.03 95 PHE A CA 1
ATOM 717 C C . PHE A 1 95 ? 21.266 8.544 -34.815 1.00 47.03 95 PHE A C 1
ATOM 719 O O . PHE A 1 95 ? 20.775 9.656 -35.022 1.00 47.03 95 PHE A O 1
ATOM 726 N N . PRO A 1 96 ? 22.602 8.375 -34.744 1.00 49.97 96 PRO A N 1
ATOM 727 C CA . PRO A 1 96 ? 23.501 9.377 -35.298 1.00 49.97 96 PRO A CA 1
ATOM 728 C C . PRO A 1 96 ? 23.200 9.520 -36.797 1.00 49.97 96 PRO A C 1
ATOM 730 O O . PRO A 1 96 ? 22.891 8.537 -37.475 1.00 49.97 96 PRO A O 1
ATOM 733 N N . ALA A 1 97 ? 23.285 10.747 -37.313 1.00 53.09 97 ALA A N 1
ATOM 734 C CA . ALA A 1 97 ? 22.865 11.162 -38.659 1.00 53.09 97 ALA A CA 1
ATOM 735 C C . ALA A 1 97 ? 23.556 10.435 -39.844 1.00 53.09 97 ALA A C 1
ATOM 737 O O . ALA A 1 97 ? 23.340 10.783 -41.001 1.00 53.09 97 ALA A O 1
ATOM 738 N N . SER A 1 98 ? 24.368 9.411 -39.585 1.00 47.47 98 SER A N 1
ATOM 739 C CA . SER A 1 98 ? 25.187 8.685 -40.559 1.00 47.47 98 SER A CA 1
ATOM 740 C C . SER A 1 98 ? 24.527 7.425 -41.141 1.00 47.47 98 SER A C 1
ATOM 742 O O . SER A 1 98 ? 25.126 6.779 -41.996 1.00 47.47 98 SER A O 1
ATOM 744 N N . PHE A 1 99 ? 23.324 7.032 -40.702 1.00 46.06 99 PHE A N 1
ATOM 745 C CA . PHE A 1 99 ? 22.750 5.713 -41.031 1.00 46.06 99 PHE A CA 1
ATOM 746 C C . PHE A 1 99 ? 21.360 5.765 -41.691 1.00 46.06 99 PHE A C 1
ATOM 748 O O . PHE A 1 99 ? 20.446 5.019 -41.352 1.00 46.06 99 PHE A O 1
ATOM 755 N N . HIS A 1 100 ? 21.198 6.623 -42.700 1.00 47.53 100 HIS A N 1
ATOM 756 C CA . HIS A 1 100 ? 19.958 6.747 -43.484 1.00 47.53 100 HIS A CA 1
ATOM 757 C C . HIS A 1 100 ? 19.613 5.486 -44.322 1.00 47.53 100 HIS A C 1
ATOM 759 O O . HIS A 1 100 ? 18.509 5.360 -44.845 1.00 47.53 100 HIS A O 1
ATOM 765 N N . LYS A 1 101 ? 20.524 4.504 -44.437 1.00 40.84 101 LYS A N 1
ATOM 766 C CA . LYS A 1 101 ? 20.413 3.376 -45.386 1.00 40.84 101 LYS A CA 1
ATOM 767 C C . LYS A 1 101 ? 19.972 2.026 -44.787 1.00 40.84 101 LYS A C 1
ATOM 769 O O . LYS A 1 101 ? 20.177 0.995 -45.417 1.00 40.84 101 LYS A O 1
ATOM 774 N N . GLN A 1 102 ? 19.350 1.999 -43.604 1.00 43.31 102 GLN A N 1
ATOM 775 C CA . GLN A 1 102 ? 18.658 0.797 -43.078 1.00 43.31 102 GLN A CA 1
ATOM 776 C C . GLN A 1 102 ? 17.148 1.002 -42.846 1.00 43.31 102 GLN A C 1
ATOM 778 O O . GLN A 1 102 ? 16.466 0.131 -42.312 1.00 43.31 102 GLN A O 1
ATOM 783 N N . ILE A 1 103 ? 16.596 2.132 -43.296 1.00 50.31 103 ILE A N 1
ATOM 784 C CA . ILE A 1 103 ? 15.222 2.557 -42.982 1.00 50.31 103 ILE A CA 1
ATOM 785 C C . ILE A 1 103 ? 14.137 1.719 -43.694 1.00 50.31 103 ILE A C 1
ATOM 787 O O . ILE A 1 103 ? 12.994 1.698 -43.245 1.00 50.31 103 ILE A O 1
ATOM 791 N N . TYR A 1 104 ? 14.458 0.950 -44.739 1.00 42.50 104 TYR A N 1
ATOM 792 C CA . TYR A 1 104 ? 13.418 0.271 -45.530 1.00 42.50 104 TYR A CA 1
ATOM 793 C C . TYR A 1 104 ? 13.160 -1.203 -45.194 1.00 42.50 104 TYR A C 1
ATOM 795 O O . TYR A 1 104 ? 12.099 -1.702 -45.564 1.00 42.50 104 TYR A O 1
ATOM 803 N N . HIS A 1 105 ? 14.044 -1.887 -44.456 1.00 35.28 105 HIS A N 1
ATOM 804 C CA . HIS A 1 105 ? 13.817 -3.293 -44.068 1.00 35.28 105 HIS A CA 1
ATOM 805 C C . HIS A 1 105 ? 13.373 -3.481 -42.607 1.00 35.28 105 HIS A C 1
ATOM 807 O O . HIS A 1 105 ? 12.958 -4.572 -42.227 1.00 35.28 105 HIS A O 1
ATOM 813 N N . GLN A 1 106 ? 13.353 -2.403 -41.815 1.00 43.41 106 GLN A N 1
ATOM 814 C CA . GLN A 1 106 ? 12.681 -2.349 -40.509 1.00 43.41 106 GLN A CA 1
ATOM 815 C C . GLN A 1 106 ? 11.251 -1.785 -40.653 1.00 43.41 106 GLN A C 1
ATOM 817 O O . GLN A 1 106 ? 10.700 -1.149 -39.753 1.00 43.41 106 GLN A O 1
ATOM 822 N N . LYS A 1 107 ? 10.626 -1.990 -41.818 1.00 38.19 107 LYS A N 1
ATOM 823 C CA . LYS A 1 107 ? 9.194 -1.772 -42.008 1.00 38.19 107 LYS A CA 1
ATOM 824 C C . LYS A 1 107 ? 8.480 -2.858 -41.193 1.00 38.19 107 LYS A C 1
ATOM 826 O O . LYS A 1 107 ? 8.619 -4.038 -41.477 1.00 38.19 107 LYS A O 1
ATOM 831 N N . ILE A 1 108 ? 7.685 -2.450 -40.203 1.00 39.38 108 ILE A N 1
ATOM 832 C CA . ILE A 1 108 ? 6.694 -3.309 -39.528 1.00 39.38 108 ILE A CA 1
ATOM 833 C C . ILE A 1 108 ? 7.297 -4.381 -38.599 1.00 39.38 108 ILE A C 1
ATOM 835 O O . ILE A 1 108 ? 6.916 -5.544 -38.588 1.00 39.38 108 ILE A O 1
ATOM 839 N N . THR A 1 109 ? 8.149 -3.975 -37.664 1.00 36.88 109 THR A N 1
ATOM 840 C CA . THR A 1 109 ? 7.967 -4.501 -36.305 1.00 36.88 109 THR A CA 1
ATOM 841 C C . THR A 1 109 ? 7.679 -3.318 -35.411 1.00 36.88 109 THR A C 1
ATOM 843 O O . THR A 1 109 ? 8.537 -2.832 -34.676 1.00 36.88 109 THR A O 1
ATOM 846 N N . ARG A 1 110 ? 6.427 -2.850 -35.489 1.00 40.53 110 ARG A N 1
ATOM 847 C CA . ARG A 1 110 ? 5.764 -2.123 -34.408 1.00 40.53 110 ARG A CA 1
ATOM 848 C C . ARG A 1 110 ? 5.764 -3.068 -33.210 1.00 40.53 110 ARG A C 1
ATOM 850 O O . ARG A 1 110 ? 4.788 -3.753 -32.948 1.00 40.53 110 ARG A O 1
ATOM 857 N N . SER A 1 111 ? 6.915 -3.208 -32.560 1.00 40.91 111 SER A N 1
ATOM 858 C CA . SER A 1 111 ? 7.050 -3.991 -31.349 1.00 40.91 111 SER A CA 1
ATOM 859 C C . SER A 1 111 ? 6.139 -3.309 -30.329 1.00 40.91 111 SER A C 1
ATOM 861 O O . SER A 1 111 ? 6.443 -2.179 -29.946 1.00 40.91 111 SER A O 1
ATOM 863 N N . PRO A 1 112 ? 5.070 -3.951 -29.827 1.00 45.78 112 PRO A N 1
ATOM 864 C CA . PRO A 1 112 ? 4.240 -3.404 -28.744 1.00 45.78 112 PRO A CA 1
ATOM 865 C C . PRO A 1 112 ? 5.006 -3.275 -27.407 1.00 45.78 112 PRO A C 1
ATOM 867 O O . PRO A 1 112 ? 4.402 -3.072 -26.356 1.00 45.78 112 PRO A O 1
ATOM 870 N N . LYS A 1 113 ? 6.341 -3.404 -27.451 1.00 46.41 113 LYS A N 1
ATOM 871 C CA . LYS A 1 113 ? 7.280 -3.568 -26.343 1.00 46.41 113 LYS A CA 1
ATOM 872 C C . LYS A 1 113 ? 7.504 -2.285 -25.541 1.00 46.41 113 LYS A C 1
ATOM 874 O O . LYS A 1 113 ? 7.755 -2.394 -24.353 1.00 46.41 113 LYS A O 1
ATOM 879 N N . PHE A 1 114 ? 7.381 -1.098 -26.146 1.00 47.97 114 PHE A N 1
ATOM 880 C CA . PHE A 1 114 ? 7.650 0.171 -25.448 1.00 47.97 114 PHE A CA 1
ATOM 881 C C . PHE A 1 114 ? 6.408 1.034 -25.182 1.00 47.97 114 PHE A C 1
ATOM 883 O O . PHE A 1 114 ? 6.350 1.711 -24.163 1.00 47.97 114 PHE A O 1
ATOM 890 N N . VAL A 1 115 ? 5.371 0.953 -26.024 1.00 45.88 115 VAL A N 1
ATOM 891 C CA . VAL A 1 115 ? 4.125 1.726 -25.828 1.00 45.88 115 VAL A CA 1
ATOM 892 C C . VAL A 1 115 ? 3.339 1.240 -24.595 1.00 45.88 115 VAL A C 1
ATOM 894 O O . VAL A 1 115 ? 2.656 2.018 -23.940 1.00 45.88 115 VAL A O 1
ATOM 897 N N . ASN A 1 116 ? 3.477 -0.039 -24.221 1.00 53.88 116 ASN A N 1
ATOM 898 C CA . ASN A 1 116 ? 2.851 -0.595 -23.015 1.00 53.88 116 ASN A CA 1
ATOM 899 C C . ASN A 1 116 ? 3.601 -0.267 -21.717 1.00 53.88 116 ASN A C 1
ATOM 901 O O . ASN A 1 116 ? 3.006 -0.389 -20.648 1.00 53.88 116 ASN A O 1
ATOM 905 N N . LEU A 1 117 ? 4.873 0.150 -21.772 1.00 64.44 117 LEU A N 1
ATOM 906 C CA . LEU A 1 117 ? 5.647 0.443 -20.560 1.00 64.44 117 LEU A CA 1
ATOM 907 C C . LEU A 1 117 ? 4.982 1.570 -19.752 1.00 64.44 117 LEU A C 1
ATOM 909 O O . LEU A 1 117 ? 4.788 1.426 -18.552 1.00 64.44 117 LEU A O 1
ATOM 913 N N . GLN A 1 118 ? 4.532 2.629 -20.432 1.00 71.00 118 GLN A N 1
ATOM 914 C CA . GLN A 1 118 ? 3.805 3.769 -19.855 1.00 71.00 118 GLN A CA 1
ATOM 915 C C . GLN A 1 118 ? 2.618 3.339 -18.989 1.00 71.00 118 GLN A C 1
ATOM 917 O O . GLN A 1 118 ? 2.570 3.601 -17.789 1.00 71.00 118 GLN A O 1
ATOM 922 N N . ILE A 1 119 ? 1.683 2.620 -19.611 1.00 78.25 119 ILE A N 1
ATOM 923 C CA . ILE A 1 119 ? 0.452 2.156 -18.973 1.00 78.25 119 ILE A CA 1
ATOM 924 C C . ILE A 1 119 ? 0.784 1.176 -17.840 1.00 78.25 119 ILE A C 1
ATOM 926 O O . ILE A 1 119 ? 0.154 1.214 -16.786 1.00 78.25 119 ILE A O 1
ATOM 930 N N . THR A 1 120 ? 1.815 0.348 -18.014 1.00 79.94 120 THR A N 1
ATOM 931 C CA . THR A 1 120 ? 2.264 -0.615 -17.000 1.00 79.94 120 THR A CA 1
ATOM 932 C C . THR A 1 120 ? 2.759 0.088 -15.735 1.00 79.94 120 THR A C 1
ATOM 934 O O . THR A 1 120 ? 2.334 -0.273 -14.638 1.00 79.94 120 THR A O 1
ATOM 937 N N . TYR A 1 121 ? 3.594 1.128 -15.864 1.00 81.06 121 TYR A N 1
ATOM 938 C CA . TYR A 1 121 ? 4.057 1.917 -14.717 1.00 81.06 121 TYR A CA 1
ATOM 939 C C . TYR A 1 121 ? 2.910 2.662 -14.030 1.00 81.06 121 TYR A C 1
ATOM 941 O O . TYR A 1 121 ? 2.848 2.653 -12.803 1.00 81.06 121 TYR A O 1
ATOM 949 N N . SER A 1 122 ? 1.973 3.247 -14.785 1.00 87.19 122 SER A N 1
ATOM 950 C CA . SER A 1 122 ? 0.798 3.914 -14.208 1.00 87.19 122 SER A CA 1
ATOM 951 C C . SER A 1 122 ? -0.100 2.941 -13.442 1.00 87.19 122 SER A C 1
ATOM 953 O O . SER A 1 122 ? -0.479 3.222 -12.306 1.00 87.19 122 SER A O 1
ATOM 955 N N . ILE A 1 123 ? -0.400 1.771 -14.016 1.00 88.69 123 ILE A N 1
ATOM 956 C CA . ILE A 1 123 ? -1.200 0.740 -13.344 1.00 88.69 123 ILE A CA 1
ATOM 957 C C . ILE A 1 123 ? -0.463 0.237 -12.097 1.00 88.69 123 ILE A C 1
ATOM 959 O O . ILE A 1 123 ? -1.060 0.181 -11.024 1.00 88.69 123 ILE A O 1
ATOM 963 N N . SER A 1 124 ? 0.838 -0.058 -12.195 1.00 88.81 124 SER A N 1
ATOM 964 C CA . SER A 1 124 ? 1.638 -0.498 -11.045 1.00 88.81 124 SER A CA 1
ATOM 965 C C . SER A 1 124 ? 1.680 0.568 -9.947 1.00 88.81 124 SER A C 1
ATOM 967 O O . SER A 1 124 ? 1.628 0.225 -8.768 1.00 88.81 124 SER A O 1
ATOM 969 N N . ALA A 1 125 ? 1.738 1.854 -10.303 1.00 90.81 125 ALA A N 1
ATOM 970 C CA . ALA A 1 125 ? 1.689 2.956 -9.349 1.00 90.81 125 ALA A CA 1
ATOM 971 C C . ALA A 1 125 ? 0.351 2.990 -8.602 1.00 90.81 125 ALA A C 1
ATOM 973 O O . ALA A 1 125 ? 0.342 3.005 -7.373 1.00 90.81 125 ALA A O 1
ATOM 974 N N . CYS A 1 126 ? -0.775 2.893 -9.320 1.00 93.12 126 CYS A N 1
ATOM 975 C CA . CYS A 1 126 ? -2.100 2.800 -8.704 1.00 93.12 126 CYS A CA 1
ATOM 976 C C . CYS A 1 126 ? -2.214 1.588 -7.766 1.00 93.12 126 CYS A C 1
ATOM 978 O O . CYS A 1 126 ? -2.747 1.700 -6.663 1.00 93.12 126 CYS A O 1
ATOM 980 N N . MET A 1 127 ? -1.690 0.433 -8.179 1.00 93.31 127 MET A N 1
ATOM 981 C CA . MET A 1 127 ? -1.698 -0.794 -7.379 1.00 93.31 127 MET A CA 1
ATOM 982 C C . MET A 1 127 ? -0.878 -0.652 -6.097 1.00 93.31 127 MET A C 1
ATOM 984 O O . MET A 1 127 ? -1.355 -1.029 -5.029 1.00 93.31 127 MET A O 1
ATOM 988 N N . VAL A 1 128 ? 0.319 -0.066 -6.178 1.00 92.12 128 VAL A N 1
ATOM 989 C CA . VAL A 1 128 ? 1.149 0.240 -5.005 1.00 92.12 128 VAL A CA 1
ATOM 990 C C . VAL A 1 128 ? 0.420 1.211 -4.077 1.00 92.12 128 VAL A C 1
ATOM 992 O O . VAL A 1 128 ? 0.346 0.954 -2.875 1.00 92.12 128 VAL A O 1
ATOM 995 N N . THR A 1 129 ? -0.201 2.270 -4.608 1.00 95.44 129 THR A N 1
ATOM 996 C CA . THR A 1 129 ? -0.994 3.206 -3.798 1.00 95.44 129 THR A CA 1
ATOM 997 C C . THR A 1 129 ? -2.121 2.496 -3.046 1.00 95.44 129 THR A C 1
ATOM 999 O O . THR A 1 129 ? -2.268 2.691 -1.839 1.00 95.44 129 THR A O 1
ATOM 1002 N N . LEU A 1 130 ? -2.885 1.632 -3.722 1.00 95.25 130 LEU A N 1
ATOM 1003 C CA . LEU A 1 130 ? -3.955 0.850 -3.096 1.00 95.25 130 LEU A CA 1
ATOM 1004 C C . LEU A 1 130 ? -3.420 -0.129 -2.044 1.00 95.25 130 LEU A C 1
ATOM 1006 O O . LEU A 1 130 ? -3.983 -0.225 -0.954 1.00 95.25 130 LEU A O 1
ATOM 1010 N N . CYS A 1 131 ? -2.307 -0.810 -2.322 1.00 95.06 131 CYS A N 1
ATOM 1011 C CA . CYS A 1 131 ? -1.643 -1.667 -1.344 1.00 95.06 131 CYS A CA 1
ATOM 1012 C C . CYS A 1 131 ? -1.275 -0.895 -0.074 1.00 95.06 131 CYS A C 1
ATOM 1014 O O . CYS A 1 131 ? -1.599 -1.357 1.015 1.00 95.06 131 CYS A O 1
ATOM 1016 N N . HIS A 1 132 ? -0.698 0.308 -0.179 1.00 95.56 132 HIS A N 1
ATOM 1017 C CA . HIS A 1 132 ? -0.385 1.130 0.996 1.00 95.56 132 HIS A CA 1
ATOM 1018 C C . HIS A 1 132 ? -1.622 1.498 1.824 1.00 95.56 132 HIS A C 1
ATOM 1020 O O . HIS A 1 132 ? -1.538 1.523 3.057 1.00 95.56 132 HIS A O 1
ATOM 1026 N N . VAL A 1 133 ? -2.774 1.728 1.188 1.00 95.94 133 VAL A N 1
ATOM 1027 C CA . VAL A 1 133 ? -4.049 1.924 1.895 1.00 95.94 133 VAL A CA 1
ATOM 1028 C C . VAL A 1 133 ? -4.413 0.668 2.689 1.00 95.94 133 VAL A C 1
ATOM 1030 O O . VAL A 1 133 ? -4.580 0.740 3.910 1.00 95.94 133 VAL A O 1
ATOM 1033 N N . PHE A 1 134 ? -4.483 -0.491 2.030 1.00 95.06 134 PHE A N 1
ATOM 1034 C CA . PHE A 1 134 ? -4.894 -1.742 2.675 1.00 95.06 134 PHE A CA 1
ATOM 1035 C C . PHE A 1 134 ? -3.918 -2.192 3.759 1.00 95.06 134 PHE A C 1
ATOM 1037 O O . PHE A 1 134 ? -4.342 -2.543 4.860 1.00 95.06 134 PHE A O 1
ATOM 1044 N N . TRP A 1 135 ? -2.617 -2.107 3.495 1.00 95.50 135 TRP A N 1
ATOM 1045 C CA . TRP A 1 135 ? -1.567 -2.392 4.462 1.00 95.50 135 TRP A CA 1
ATOM 1046 C C . TRP A 1 135 ? -1.676 -1.517 5.700 1.00 95.50 135 TRP A C 1
ATOM 1048 O O . TRP A 1 135 ? -1.562 -2.026 6.809 1.00 95.50 135 TRP A O 1
ATOM 1058 N N . THR A 1 136 ? -1.960 -0.223 5.546 1.00 95.12 136 THR A N 1
ATOM 1059 C CA . THR A 1 136 ? -2.103 0.677 6.698 1.00 95.12 136 THR A CA 1
ATOM 1060 C C . THR A 1 136 ? -3.322 0.322 7.539 1.00 95.12 136 THR A C 1
ATOM 1062 O O . THR A 1 136 ? -3.216 0.259 8.764 1.00 95.12 136 THR A O 1
ATOM 1065 N N . VAL A 1 137 ? -4.455 0.008 6.903 1.00 93.38 137 VAL A N 1
ATOM 1066 C CA . VAL A 1 137 ? -5.664 -0.453 7.603 1.00 93.38 137 VAL A CA 1
ATOM 1067 C C . VAL A 1 137 ? -5.398 -1.750 8.374 1.00 93.38 137 VAL A C 1
ATOM 1069 O O . VAL A 1 137 ? -5.720 -1.831 9.560 1.00 93.38 137 VAL A O 1
ATOM 1072 N N . LEU A 1 138 ? -4.783 -2.745 7.728 1.00 92.81 138 LEU A N 1
ATOM 1073 C CA . LEU A 1 138 ? -4.480 -4.047 8.329 1.00 92.81 138 LEU A CA 1
ATOM 1074 C C . LEU A 1 138 ? -3.448 -3.940 9.458 1.00 92.81 138 LEU A C 1
ATOM 1076 O O . LEU A 1 138 ? -3.636 -4.515 10.530 1.00 92.81 138 LEU A O 1
ATOM 1080 N N . PHE A 1 139 ? -2.389 -3.159 9.248 1.00 94.06 139 PHE A N 1
ATOM 1081 C CA . PHE A 1 139 ? -1.333 -2.934 10.231 1.00 94.06 139 PHE A CA 1
ATOM 1082 C C . PHE A 1 139 ? -1.887 -2.257 11.486 1.00 94.06 139 PHE A C 1
ATOM 1084 O O . PHE A 1 139 ? -1.646 -2.714 12.603 1.00 94.06 139 PHE A O 1
ATOM 1091 N N . TRP A 1 140 ? -2.678 -1.192 11.323 1.00 92.31 140 TRP A N 1
ATOM 1092 C CA . TRP A 1 140 ? -3.296 -0.493 12.451 1.00 92.31 140 TRP A CA 1
ATOM 1093 C C . TRP A 1 140 ? -4.321 -1.343 13.194 1.00 92.31 140 TRP A C 1
ATOM 1095 O O . TRP A 1 140 ? -4.437 -1.217 14.418 1.00 92.31 140 TRP A O 1
ATOM 1105 N N . ASP A 1 141 ? -5.063 -2.203 12.493 1.00 90.19 141 ASP A N 1
ATOM 1106 C CA . ASP A 1 141 ? -5.958 -3.146 13.155 1.00 90.19 141 ASP A CA 1
ATOM 1107 C C . ASP A 1 141 ? -5.181 -4.181 13.982 1.00 90.19 141 ASP A C 1
ATOM 1109 O O . ASP A 1 141 ? -5.500 -4.389 15.156 1.00 90.19 141 ASP A O 1
ATOM 1113 N N . GLY A 1 142 ? -4.095 -4.734 13.429 1.00 87.25 142 GLY A N 1
ATOM 1114 C CA . GLY A 1 142 ? -3.173 -5.618 14.146 1.00 87.25 142 GLY A CA 1
ATOM 1115 C C . GLY A 1 142 ? -2.576 -4.958 15.393 1.00 87.25 142 GLY A C 1
ATOM 1116 O O . GLY A 1 142 ? -2.636 -5.519 16.488 1.00 87.25 142 GLY A O 1
ATOM 1117 N N . CYS A 1 143 ? -2.097 -3.714 15.281 1.00 87.06 143 CYS A N 1
ATOM 1118 C CA . CYS A 1 143 ? -1.588 -2.951 16.426 1.00 87.06 143 CYS A CA 1
ATOM 1119 C C . CYS A 1 143 ? -2.651 -2.686 17.502 1.00 87.06 143 CYS A C 1
ATOM 1121 O O . CYS A 1 143 ? -2.313 -2.534 18.676 1.00 87.06 143 CYS A O 1
ATOM 1123 N N . HIS A 1 144 ? -3.931 -2.611 17.134 1.00 83.44 144 HIS A N 1
ATOM 1124 C CA . HIS A 1 144 ? -5.012 -2.440 18.102 1.00 83.44 144 HIS A CA 1
ATOM 1125 C C . HIS A 1 144 ? -5.291 -3.727 18.890 1.00 83.44 144 HIS A C 1
ATOM 1127 O O . HIS A 1 144 ? -5.601 -3.659 20.076 1.00 83.44 144 HIS A O 1
ATOM 1133 N N . LYS A 1 145 ? -5.118 -4.892 18.255 1.00 81.06 145 LYS A N 1
ATOM 1134 C CA . LYS A 1 145 ? -5.318 -6.219 18.861 1.00 81.06 145 LYS A CA 1
ATOM 1135 C C . LYS A 1 145 ? -4.184 -6.662 19.795 1.00 81.06 145 LYS A C 1
ATOM 1137 O O . LYS A 1 145 ? -4.367 -7.633 20.527 1.00 81.06 145 LYS A O 1
ATOM 1142 N N . LYS A 1 146 ? -3.066 -5.920 19.837 1.00 75.12 146 LYS A N 1
ATOM 1143 C CA . LYS A 1 146 ? -1.866 -6.188 20.658 1.00 75.12 146 LYS A CA 1
ATOM 1144 C C . LYS A 1 146 ? -2.135 -6.525 22.128 1.00 75.12 146 LYS A C 1
ATOM 1146 O O . LYS A 1 146 ? -1.393 -7.310 22.705 1.00 75.12 146 LYS A O 1
ATOM 1151 N N . GLY A 1 147 ? -3.165 -5.930 22.732 1.00 63.97 147 GLY A N 1
ATOM 1152 C CA . GLY A 1 147 ? -3.493 -6.126 24.149 1.00 63.97 147 GLY A CA 1
ATOM 1153 C C . GLY A 1 147 ? -4.571 -7.173 24.444 1.00 63.97 147 GLY A C 1
ATOM 1154 O O . GLY A 1 147 ? -4.797 -7.472 25.608 1.00 63.97 147 GLY A O 1
ATOM 1155 N N . THR A 1 148 ? -5.256 -7.708 23.429 1.00 68.44 148 THR A N 1
ATOM 1156 C CA . THR A 1 148 ? -6.467 -8.533 23.626 1.00 68.44 148 THR A CA 1
ATOM 1157 C C . THR A 1 148 ? -6.316 -9.952 23.085 1.00 68.44 148 THR A C 1
ATOM 1159 O O . THR A 1 148 ? -6.918 -10.875 23.621 1.00 68.44 148 THR A O 1
ATOM 1162 N N . THR A 1 149 ? -5.522 -10.164 22.033 1.00 74.06 149 THR A N 1
ATOM 1163 C CA . THR A 1 149 ? -5.438 -11.462 21.345 1.00 74.06 149 THR A CA 1
ATOM 1164 C C . THR A 1 149 ? -3.980 -11.845 21.105 1.00 74.06 149 THR A C 1
ATOM 1166 O O . THR A 1 149 ? -3.213 -11.049 20.569 1.00 74.06 149 THR A O 1
ATOM 1169 N N . SER A 1 150 ? -3.602 -13.085 21.440 1.00 69.75 150 SER A N 1
ATOM 1170 C CA . SER A 1 150 ? -2.237 -13.613 21.245 1.00 69.75 150 SER A CA 1
ATOM 1171 C C . SER A 1 150 ? -1.779 -13.600 19.769 1.00 69.75 150 SER A C 1
ATOM 1173 O O . SER A 1 150 ? -0.604 -13.398 19.476 1.00 69.75 150 SER A O 1
ATOM 1175 N N . SER A 1 151 ? -2.709 -13.689 18.809 1.00 75.12 151 SER A N 1
ATOM 1176 C CA . SER A 1 151 ? -2.431 -13.706 17.361 1.00 75.12 151 SER A CA 1
ATOM 1177 C C . SER A 1 151 ? -2.304 -12.326 16.691 1.00 75.12 151 SER A C 1
ATOM 1179 O O . SER A 1 151 ? -2.329 -12.229 15.464 1.00 75.12 151 SER A O 1
ATOM 1181 N N . TRP A 1 152 ? -2.144 -11.238 17.452 1.00 81.06 152 TRP A N 1
ATOM 1182 C CA . TRP A 1 152 ? -2.086 -9.876 16.893 1.00 81.06 152 TRP A CA 1
ATOM 1183 C C . TRP A 1 152 ? -0.924 -9.644 15.915 1.00 81.06 152 TRP A C 1
ATOM 1185 O O . TRP A 1 152 ? -1.065 -8.888 14.952 1.00 81.06 152 TRP A O 1
ATOM 1195 N N . TRP A 1 153 ? 0.206 -10.322 16.135 1.00 84.94 153 TRP A N 1
ATOM 1196 C CA . TRP A 1 153 ? 1.389 -10.231 15.280 1.00 84.94 153 TRP A CA 1
ATOM 1197 C C . TRP A 1 153 ? 1.153 -10.790 13.875 1.00 84.94 153 TRP A C 1
ATOM 1199 O O . TRP A 1 153 ? 1.788 -10.330 12.934 1.00 84.94 153 TRP A O 1
ATOM 1209 N N . VAL A 1 154 ? 0.222 -11.736 13.707 1.00 86.94 154 VAL A N 1
ATOM 1210 C CA . VAL A 1 154 ? -0.011 -12.427 12.427 1.00 86.94 154 VAL A CA 1
ATOM 1211 C C . VAL A 1 154 ? -0.429 -11.443 11.335 1.00 86.94 154 VAL A C 1
ATOM 1213 O O . VAL A 1 154 ? 0.101 -11.495 10.228 1.00 86.94 154 VAL A O 1
ATOM 1216 N N . GLY A 1 155 ? -1.325 -10.501 11.650 1.00 86.38 155 GLY A N 1
ATOM 1217 C CA . GLY A 1 155 ? -1.762 -9.482 10.692 1.00 86.38 155 GLY A CA 1
ATOM 1218 C C . GLY A 1 155 ? -0.639 -8.522 10.293 1.00 86.38 155 GLY A C 1
ATOM 1219 O O . GLY A 1 155 ? -0.524 -8.159 9.127 1.00 86.38 155 GLY A O 1
ATOM 1220 N N . ILE A 1 156 ? 0.228 -8.155 11.241 1.00 90.38 156 ILE A N 1
ATOM 1221 C CA . ILE A 1 156 ? 1.380 -7.283 10.975 1.00 90.38 156 ILE A CA 1
ATOM 1222 C C . ILE A 1 156 ? 2.415 -8.019 10.123 1.00 90.38 156 ILE A C 1
ATOM 1224 O O . ILE A 1 156 ? 2.851 -7.484 9.108 1.00 90.38 156 ILE A O 1
ATOM 1228 N N . CYS A 1 157 ? 2.759 -9.259 10.481 1.00 91.69 157 CYS A N 1
ATOM 1229 C CA . CYS A 1 157 ? 3.670 -10.087 9.697 1.00 91.69 157 CYS A CA 1
ATOM 1230 C C . CYS A 1 157 ? 3.157 -10.284 8.268 1.00 91.69 157 CYS A C 1
ATOM 1232 O O . CYS A 1 157 ? 3.926 -10.128 7.325 1.00 91.69 157 CYS A O 1
ATOM 1234 N N . PHE A 1 158 ? 1.861 -10.555 8.091 1.00 93.12 158 PHE A N 1
ATOM 1235 C CA . PHE A 1 158 ? 1.246 -10.673 6.769 1.00 93.12 158 PHE A CA 1
ATOM 1236 C C . PHE A 1 158 ? 1.425 -9.399 5.932 1.00 93.12 158 PHE A C 1
ATOM 1238 O O . PHE A 1 158 ? 1.857 -9.473 4.782 1.00 93.12 158 PHE A O 1
ATOM 1245 N N . VAL A 1 159 ? 1.155 -8.227 6.518 1.00 94.31 159 VAL A N 1
ATOM 1246 C CA . VAL A 1 159 ? 1.337 -6.936 5.842 1.00 94.31 159 VAL A CA 1
ATOM 1247 C C . VAL A 1 159 ? 2.789 -6.745 5.411 1.00 94.31 159 VAL A C 1
ATOM 1249 O O . VAL A 1 159 ? 3.036 -6.484 4.236 1.00 94.31 159 VAL A O 1
ATOM 1252 N N . VAL A 1 160 ? 3.744 -6.949 6.321 1.00 94.69 160 VAL A N 1
ATOM 1253 C CA . VAL A 1 160 ? 5.176 -6.785 6.035 1.00 94.69 160 VAL A CA 1
ATOM 1254 C C . VAL A 1 160 ? 5.625 -7.741 4.926 1.00 94.69 160 VAL A C 1
ATOM 1256 O O . VAL A 1 160 ? 6.237 -7.303 3.955 1.00 94.69 160 VAL A O 1
ATOM 1259 N N . ILE A 1 161 ? 5.259 -9.025 5.006 1.00 94.19 161 ILE A N 1
ATOM 1260 C CA . ILE A 1 161 ? 5.585 -10.029 3.980 1.00 94.19 161 ILE A CA 1
ATOM 1261 C C . ILE A 1 161 ? 4.997 -9.629 2.625 1.00 94.19 161 ILE A C 1
ATOM 1263 O O . ILE A 1 161 ? 5.692 -9.676 1.612 1.00 94.19 161 ILE A O 1
ATOM 1267 N N . SER A 1 162 ? 3.732 -9.204 2.592 1.00 94.25 162 SER A N 1
ATOM 1268 C CA . SER A 1 162 ? 3.086 -8.796 1.344 1.00 94.25 162 SER A CA 1
ATOM 1269 C C . SER A 1 162 ? 3.696 -7.520 0.746 1.00 94.25 162 SER A C 1
ATOM 1271 O O . SER A 1 162 ? 3.756 -7.403 -0.477 1.00 94.25 162 SER A O 1
ATOM 1273 N N . HIS A 1 163 ? 4.222 -6.607 1.572 1.00 94.38 163 HIS A N 1
ATOM 1274 C CA . HIS A 1 163 ? 4.969 -5.441 1.102 1.00 94.38 163 HIS A CA 1
ATOM 1275 C C . HIS A 1 163 ? 6.297 -5.854 0.467 1.00 94.38 163 HIS A C 1
ATOM 1277 O O . HIS A 1 163 ? 6.549 -5.495 -0.681 1.00 94.38 163 HIS A O 1
ATOM 1283 N N . TYR A 1 164 ? 7.083 -6.707 1.132 1.00 94.12 164 TYR A N 1
ATOM 1284 C CA . TYR A 1 164 ? 8.300 -7.266 0.538 1.00 94.12 164 TYR A CA 1
ATOM 1285 C C . TYR A 1 164 ? 8.022 -8.023 -0.766 1.00 94.12 164 TYR A C 1
ATOM 1287 O O . TYR A 1 164 ? 8.764 -7.859 -1.733 1.00 94.12 164 TYR A O 1
ATOM 1295 N N . ALA A 1 165 ? 6.935 -8.799 -0.828 1.00 92.44 165 ALA A N 1
ATOM 1296 C CA . ALA A 1 165 ? 6.523 -9.492 -2.045 1.00 92.44 165 ALA A CA 1
ATOM 1297 C C . ALA A 1 165 ? 6.196 -8.505 -3.178 1.00 92.44 165 ALA A C 1
ATOM 1299 O O . ALA A 1 165 ? 6.685 -8.671 -4.293 1.00 92.44 165 ALA A O 1
ATOM 1300 N N . MET A 1 166 ? 5.434 -7.442 -2.899 1.00 90.50 166 MET A N 1
ATOM 1301 C CA . MET A 1 166 ? 5.141 -6.397 -3.886 1.00 90.50 166 MET A CA 1
ATOM 1302 C C . MET A 1 166 ? 6.405 -5.672 -4.359 1.00 90.50 166 MET A C 1
ATOM 1304 O O . MET A 1 166 ? 6.561 -5.451 -5.559 1.00 90.50 166 MET A O 1
ATOM 1308 N N . SER A 1 167 ? 7.333 -5.345 -3.459 1.00 90.31 167 SER A N 1
ATOM 1309 C CA . SER A 1 167 ? 8.609 -4.715 -3.820 1.00 90.31 167 SER A CA 1
ATOM 1310 C C . SER A 1 167 ? 9.489 -5.640 -4.661 1.00 90.31 167 SER A C 1
ATOM 1312 O O . SER A 1 167 ? 10.093 -5.190 -5.633 1.00 90.31 167 SER A O 1
ATOM 1314 N N . ALA A 1 168 ? 9.517 -6.940 -4.354 1.00 88.31 168 ALA A N 1
ATOM 1315 C CA . ALA A 1 168 ? 10.222 -7.933 -5.158 1.00 88.31 168 ALA A CA 1
ATOM 1316 C C . ALA A 1 168 ? 9.626 -8.048 -6.571 1.00 88.31 168 ALA A C 1
ATOM 1318 O O . ALA A 1 168 ? 10.374 -8.068 -7.546 1.00 88.31 168 ALA A O 1
ATOM 1319 N N . LEU A 1 169 ? 8.293 -8.045 -6.704 1.00 86.31 169 LEU A N 1
ATOM 1320 C CA . LEU A 1 169 ? 7.614 -8.050 -8.006 1.00 86.31 169 LEU A CA 1
ATOM 1321 C C . LEU A 1 169 ? 7.968 -6.812 -8.843 1.00 86.31 169 LEU A C 1
ATOM 1323 O O . LEU A 1 169 ? 8.253 -6.948 -10.030 1.00 86.31 169 LEU A O 1
ATOM 1327 N N . VAL A 1 170 ? 8.032 -5.624 -8.232 1.00 82.00 170 VAL A N 1
ATOM 1328 C CA . VAL A 1 170 ? 8.452 -4.384 -8.918 1.00 82.00 170 VAL A CA 1
ATOM 1329 C C . VAL A 1 170 ? 9.921 -4.445 -9.356 1.00 82.00 170 VAL A C 1
ATOM 1331 O O . VAL A 1 170 ? 10.260 -4.009 -10.455 1.00 82.00 170 VAL A O 1
ATOM 1334 N N . ILE A 1 171 ? 10.806 -5.022 -8.540 1.00 81.19 171 ILE A N 1
ATOM 1335 C CA . ILE A 1 171 ? 12.210 -5.235 -8.922 1.00 81.19 171 ILE A CA 1
ATOM 1336 C C . ILE A 1 171 ? 12.306 -6.198 -10.115 1.00 81.19 171 ILE A C 1
ATOM 1338 O O . ILE A 1 171 ? 13.038 -5.927 -11.068 1.00 81.19 171 ILE A O 1
ATOM 1342 N N . ILE A 1 172 ? 11.546 -7.298 -10.095 1.00 78.38 172 ILE A N 1
ATOM 1343 C CA . ILE A 1 172 ? 11.489 -8.261 -11.203 1.00 78.38 172 ILE A CA 1
ATOM 1344 C C . ILE A 1 172 ? 10.991 -7.568 -12.477 1.00 78.38 172 ILE A C 1
ATOM 1346 O O . ILE A 1 172 ? 11.612 -7.731 -13.526 1.00 78.38 172 ILE A O 1
ATOM 1350 N N . LEU A 1 173 ? 9.945 -6.737 -12.381 1.00 74.19 173 LEU A N 1
ATOM 1351 C CA . LEU A 1 173 ? 9.434 -5.920 -13.488 1.00 74.19 173 LEU A CA 1
ATOM 1352 C C . LEU A 1 173 ? 10.548 -5.086 -14.144 1.00 74.19 173 LEU A C 1
ATOM 1354 O O . LEU A 1 173 ? 10.649 -5.042 -15.364 1.00 74.19 173 LEU A O 1
ATOM 1358 N N . CYS A 1 174 ? 11.414 -4.468 -13.336 1.00 68.38 174 CYS A N 1
ATOM 1359 C CA . CYS A 1 174 ? 12.516 -3.621 -13.802 1.00 68.38 174 CYS A CA 1
ATOM 1360 C C . CYS A 1 174 ? 13.619 -4.405 -14.542 1.00 68.38 174 CYS A C 1
ATOM 1362 O O . CYS A 1 174 ? 14.309 -3.868 -15.408 1.00 68.38 174 CYS A O 1
ATOM 1364 N N . PHE A 1 175 ? 13.796 -5.689 -14.223 1.00 67.81 175 PHE A N 1
ATOM 1365 C CA . PHE A 1 175 ? 14.835 -6.528 -14.824 1.00 67.81 175 PHE A CA 1
ATOM 1366 C C . PHE A 1 175 ? 14.374 -7.331 -16.035 1.00 67.81 175 PHE A C 1
ATOM 1368 O O . PHE A 1 175 ? 15.207 -7.847 -16.784 1.00 67.81 175 PHE A O 1
ATOM 1375 N N . VAL A 1 176 ? 13.066 -7.436 -16.240 1.00 66.06 176 VAL A N 1
ATOM 1376 C CA . VAL A 1 176 ? 12.467 -8.270 -17.273 1.00 66.06 176 VAL A CA 1
ATOM 1377 C C . VAL A 1 176 ? 12.114 -7.433 -18.497 1.00 66.06 176 VAL A C 1
ATOM 1379 O O . VAL A 1 176 ? 11.281 -6.539 -18.437 1.00 66.06 176 VAL A O 1
ATOM 1382 N N . ASN A 1 177 ? 12.687 -7.786 -19.651 1.00 60.34 177 ASN A N 1
ATOM 1383 C CA . ASN A 1 177 ? 12.379 -7.148 -20.941 1.00 60.34 177 ASN A CA 1
ATOM 1384 C C . ASN A 1 177 ? 11.483 -8.023 -21.846 1.00 60.34 177 ASN A C 1
ATOM 1386 O O . ASN A 1 177 ? 11.433 -7.865 -23.067 1.00 60.34 177 ASN A O 1
ATOM 1390 N N . VAL A 1 178 ? 10.803 -9.010 -21.253 1.00 69.62 178 VAL A N 1
ATOM 1391 C CA . VAL A 1 178 ? 9.929 -9.955 -21.959 1.00 69.62 178 VAL A CA 1
ATOM 1392 C C . VAL A 1 178 ? 8.475 -9.598 -21.670 1.00 69.62 178 VAL A C 1
ATOM 1394 O O . VAL A 1 178 ? 8.021 -9.717 -20.536 1.00 69.62 178 VAL A O 1
ATOM 1397 N N . PHE A 1 179 ? 7.732 -9.209 -22.710 1.00 69.38 179 PHE A N 1
ATOM 1398 C CA . PHE A 1 179 ? 6.334 -8.762 -22.611 1.00 69.38 179 PHE A CA 1
ATOM 1399 C C . PHE A 1 179 ? 5.426 -9.747 -21.856 1.00 69.38 179 PHE A C 1
ATOM 1401 O O . PHE A 1 179 ? 4.649 -9.336 -21.001 1.00 69.38 179 PHE A O 1
ATOM 1408 N N . LEU A 1 180 ? 5.556 -11.052 -22.120 1.00 70.69 180 LEU A N 1
ATOM 1409 C CA . LEU A 1 180 ? 4.763 -12.082 -21.441 1.00 70.69 180 LEU A CA 1
ATOM 1410 C C . LEU A 1 180 ? 4.992 -12.081 -19.922 1.00 70.69 180 LEU A C 1
ATOM 1412 O O . LEU A 1 180 ? 4.051 -12.199 -19.143 1.00 70.69 180 LEU A O 1
ATOM 1416 N N . LEU A 1 181 ? 6.247 -11.916 -19.506 1.00 75.25 181 LEU A N 1
ATOM 1417 C CA . LEU A 1 181 ? 6.625 -11.929 -18.099 1.00 75.25 181 LEU A CA 1
ATOM 1418 C C . LEU A 1 181 ? 6.255 -10.603 -17.411 1.00 75.25 181 LEU A C 1
ATOM 1420 O O . LEU A 1 181 ? 5.854 -10.624 -16.254 1.00 75.25 181 LEU A O 1
ATOM 1424 N N . LEU A 1 182 ? 6.271 -9.478 -18.140 1.00 77.69 182 LEU A N 1
ATOM 1425 C CA . LEU A 1 182 ? 5.729 -8.194 -17.677 1.00 77.69 182 LEU A CA 1
ATOM 1426 C C . LEU A 1 182 ? 4.238 -8.319 -17.318 1.00 77.69 182 LEU A C 1
ATOM 1428 O O . LEU A 1 182 ? 3.830 -7.979 -16.210 1.00 77.69 182 LEU A O 1
ATOM 1432 N N . MET A 1 183 ? 3.435 -8.877 -18.229 1.00 80.00 183 MET A N 1
ATOM 1433 C CA . MET A 1 183 ? 2.002 -9.094 -18.005 1.00 80.00 183 MET A CA 1
ATOM 1434 C C . MET A 1 183 ? 1.745 -10.054 -16.840 1.00 80.00 183 MET A C 1
ATOM 1436 O O . MET A 1 183 ? 0.868 -9.799 -16.017 1.00 80.00 183 MET A O 1
ATOM 1440 N N . ALA A 1 184 ? 2.535 -11.126 -16.729 1.00 85.19 184 ALA A N 1
ATOM 1441 C CA . ALA A 1 184 ? 2.436 -12.059 -15.613 1.00 85.19 184 ALA A CA 1
ATOM 1442 C C . ALA A 1 184 ? 2.705 -11.371 -14.263 1.00 85.19 184 ALA A C 1
ATOM 1444 O O . ALA A 1 184 ? 1.925 -11.546 -13.329 1.00 85.19 184 ALA A O 1
ATOM 1445 N N . VAL A 1 185 ? 3.753 -10.543 -14.164 1.00 85.31 185 VAL A N 1
ATOM 1446 C CA . VAL A 1 185 ? 4.071 -9.784 -12.940 1.00 85.31 185 VAL A CA 1
ATOM 1447 C C . VAL A 1 185 ? 2.924 -8.846 -12.558 1.00 85.31 185 VAL A C 1
ATOM 1449 O O . VAL A 1 185 ? 2.515 -8.837 -11.398 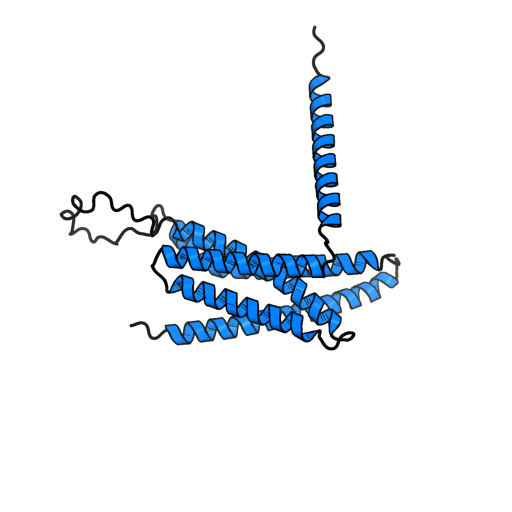1.00 85.31 185 VAL A O 1
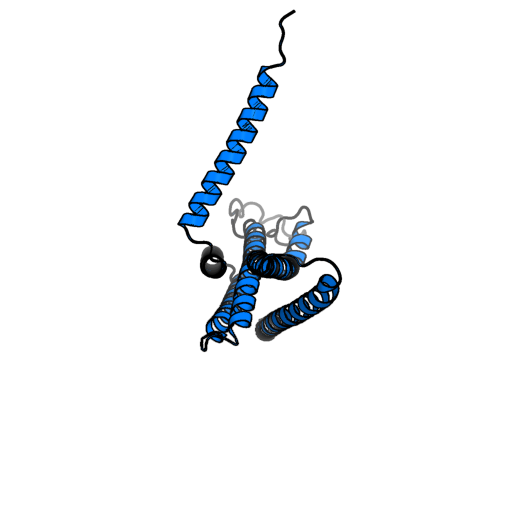ATOM 1452 N N . MET A 1 186 ? 2.337 -8.139 -13.528 1.00 85.81 186 MET A N 1
ATOM 1453 C CA . MET A 1 186 ? 1.181 -7.266 -13.291 1.00 85.81 186 MET A CA 1
ATOM 1454 C C . MET A 1 186 ? -0.048 -8.040 -12.802 1.00 85.81 186 MET A C 1
ATOM 1456 O O . MET A 1 186 ? -0.730 -7.607 -11.873 1.00 85.81 186 MET A O 1
ATOM 1460 N N . CYS A 1 187 ? -0.324 -9.213 -13.378 1.00 89.81 187 CYS A N 1
ATOM 1461 C CA . CYS A 1 187 ? -1.399 -10.082 -12.901 1.00 89.81 187 CYS A CA 1
ATOM 1462 C C . CYS A 1 187 ? -1.158 -10.527 -11.454 1.00 89.81 187 CYS A C 1
ATOM 1464 O O . CYS A 1 187 ? -2.075 -10.453 -10.636 1.00 89.81 187 CYS A O 1
ATOM 1466 N N . VAL A 1 188 ? 0.069 -10.933 -11.112 1.00 91.56 188 VAL A N 1
ATOM 1467 C CA . VAL A 1 188 ? 0.419 -11.339 -9.741 1.00 91.56 188 VAL A CA 1
ATOM 1468 C C . VAL A 1 188 ? 0.270 -10.166 -8.771 1.00 91.56 188 VAL A C 1
ATOM 1470 O O . VAL A 1 188 ? -0.348 -10.328 -7.720 1.00 91.56 188 VAL A O 1
ATOM 1473 N N . GLN A 1 189 ? 0.738 -8.967 -9.132 1.00 91.44 189 GLN A N 1
ATOM 1474 C CA . GLN A 1 189 ? 0.505 -7.755 -8.339 1.00 91.44 189 GLN A CA 1
ATOM 1475 C C . GLN A 1 189 ? -0.996 -7.500 -8.135 1.00 91.44 189 GLN A C 1
ATOM 1477 O O . GLN A 1 189 ? -1.417 -7.129 -7.041 1.00 91.44 189 GLN A O 1
ATOM 1482 N N . GLY A 1 190 ? -1.821 -7.745 -9.157 1.00 93.12 190 GLY A N 1
ATOM 1483 C CA . GLY A 1 190 ? -3.276 -7.573 -9.093 1.00 93.12 190 GLY A CA 1
ATOM 1484 C C . GLY A 1 190 ? -3.925 -8.525 -8.112 1.00 93.12 190 GLY A C 1
ATOM 1485 O O . GLY A 1 190 ? -4.722 -8.104 -7.276 1.00 93.12 190 GLY A O 1
ATOM 1486 N N . VAL A 1 191 ? -3.520 -9.791 -8.149 1.00 94.62 191 VAL A N 1
ATOM 1487 C CA . VAL A 1 191 ? -3.971 -10.799 -7.189 1.00 94.62 191 VAL A CA 1
ATOM 1488 C C . VAL A 1 191 ? -3.580 -10.397 -5.765 1.00 94.62 191 VAL A C 1
ATOM 1490 O O . VAL A 1 191 ? -4.426 -10.433 -4.874 1.00 94.62 191 VAL A O 1
ATOM 1493 N N . VAL A 1 192 ? -2.345 -9.936 -5.543 1.00 93.94 192 VAL A N 1
ATOM 1494 C CA . VAL A 1 192 ? -1.894 -9.476 -4.219 1.00 93.94 192 VAL A CA 1
ATOM 1495 C C . VAL A 1 192 ? -2.715 -8.278 -3.728 1.00 93.94 192 VAL A C 1
ATOM 1497 O O . VAL A 1 192 ? -3.130 -8.263 -2.568 1.00 93.94 192 VAL A O 1
ATOM 1500 N N . VAL A 1 193 ? -3.005 -7.296 -4.589 1.00 95.06 193 VAL A N 1
ATOM 1501 C CA . VAL A 1 193 ? -3.871 -6.152 -4.248 1.00 95.06 193 VAL A CA 1
ATOM 1502 C C . VAL A 1 193 ? -5.268 -6.630 -3.856 1.00 95.06 193 VAL A C 1
ATOM 1504 O O . VAL A 1 193 ? -5.780 -6.216 -2.820 1.00 95.06 193 VAL A O 1
ATOM 1507 N N . VAL A 1 194 ? -5.878 -7.517 -4.649 1.00 94.69 194 VAL A N 1
ATOM 1508 C CA . VAL A 1 194 ? -7.232 -8.031 -4.394 1.00 94.69 194 VAL A CA 1
ATOM 1509 C C . VAL A 1 194 ? -7.288 -8.806 -3.079 1.00 94.69 194 VAL A C 1
ATOM 1511 O O . VAL A 1 194 ? -8.205 -8.591 -2.290 1.00 94.69 194 VAL A O 1
ATOM 1514 N N . ILE A 1 195 ? -6.294 -9.651 -2.794 1.00 94.06 195 ILE A N 1
ATOM 1515 C CA . ILE A 1 195 ? -6.207 -10.377 -1.520 1.00 94.06 195 ILE A CA 1
ATOM 1516 C C . ILE A 1 195 ? -6.135 -9.388 -0.349 1.00 94.06 195 ILE A C 1
ATOM 1518 O O . ILE A 1 195 ? -6.920 -9.491 0.594 1.00 94.06 195 ILE A O 1
ATOM 1522 N N . ASN A 1 196 ? -5.248 -8.390 -0.422 1.00 93.56 196 ASN A N 1
ATOM 1523 C CA . ASN A 1 196 ? -5.133 -7.363 0.616 1.00 93.56 196 ASN A CA 1
ATOM 1524 C C . ASN A 1 196 ? -6.430 -6.556 0.777 1.00 93.56 196 ASN A C 1
ATOM 1526 O O . ASN A 1 196 ? -6.837 -6.274 1.905 1.00 93.56 196 ASN A O 1
ATOM 1530 N N . ALA A 1 197 ? -7.108 -6.235 -0.327 1.00 93.12 197 ALA A N 1
ATOM 1531 C CA . ALA A 1 197 ? -8.385 -5.532 -0.325 1.00 93.12 197 ALA A CA 1
ATOM 1532 C C . ALA A 1 197 ? -9.468 -6.340 0.395 1.00 93.12 197 ALA A C 1
ATOM 1534 O O . ALA A 1 197 ? -10.124 -5.824 1.297 1.00 93.12 197 ALA A O 1
ATOM 1535 N N . VAL A 1 198 ? -9.628 -7.620 0.046 1.00 91.62 198 VAL A N 1
ATOM 1536 C CA . VAL A 1 198 ? -10.629 -8.504 0.657 1.00 91.62 198 VAL A CA 1
ATOM 1537 C C . VAL A 1 198 ? -10.386 -8.632 2.160 1.00 91.62 198 VAL A C 1
ATOM 1539 O O . VAL A 1 198 ? -11.309 -8.420 2.944 1.00 91.62 198 VAL A O 1
ATOM 1542 N N . ILE A 1 199 ? -9.148 -8.902 2.585 1.00 91.12 199 ILE A N 1
ATOM 1543 C CA . ILE A 1 199 ? -8.815 -9.025 4.013 1.00 91.12 199 ILE A CA 1
ATOM 1544 C C . ILE A 1 199 ? -9.055 -7.691 4.738 1.00 91.12 199 ILE A C 1
ATOM 1546 O O . ILE A 1 199 ? -9.605 -7.678 5.839 1.00 91.12 199 ILE A O 1
ATOM 1550 N N . SER A 1 200 ? -8.703 -6.561 4.120 1.00 89.94 200 SER A N 1
ATOM 1551 C CA . SER A 1 200 ? -8.929 -5.227 4.688 1.00 89.94 200 SER A CA 1
ATOM 1552 C C . SER A 1 200 ? -10.419 -4.929 4.884 1.00 89.94 200 SER A C 1
ATOM 1554 O O . SER A 1 200 ? -10.825 -4.505 5.966 1.00 89.94 200 SER A O 1
ATOM 1556 N N . LEU A 1 201 ? -11.259 -5.241 3.891 1.00 88.31 201 LEU A N 1
ATOM 1557 C CA . LEU A 1 201 ? -12.713 -5.082 3.978 1.00 88.31 201 LEU A CA 1
ATOM 1558 C C . LEU A 1 201 ? -13.326 -5.965 5.073 1.00 88.31 201 LEU A C 1
ATOM 1560 O O . LEU A 1 201 ? -14.176 -5.494 5.835 1.00 88.31 201 LEU A O 1
ATOM 1564 N N . LEU A 1 202 ? -12.853 -7.209 5.208 1.00 86.50 202 LEU A N 1
ATOM 1565 C CA . LEU A 1 202 ? -13.264 -8.109 6.290 1.00 86.50 202 LEU A CA 1
ATOM 1566 C C . LEU A 1 202 ? -12.900 -7.537 7.665 1.00 86.50 202 LEU A C 1
ATOM 1568 O O . LEU A 1 202 ? -13.728 -7.534 8.574 1.00 86.50 202 LEU A O 1
ATOM 1572 N N . VAL A 1 203 ? -11.690 -6.990 7.811 1.00 84.12 203 VAL A N 1
ATOM 1573 C CA . VAL A 1 203 ? -11.225 -6.344 9.049 1.00 84.12 203 VAL A CA 1
ATOM 1574 C C . VAL A 1 203 ? -12.046 -5.098 9.399 1.00 84.12 203 VAL A C 1
ATOM 1576 O O . VAL A 1 203 ? -12.298 -4.832 10.574 1.00 84.12 203 VAL A O 1
ATOM 1579 N N . MET A 1 204 ? -12.516 -4.354 8.399 1.00 81.56 204 MET A N 1
ATOM 1580 C CA . MET A 1 204 ? -13.408 -3.205 8.594 1.00 81.56 204 MET A CA 1
ATOM 1581 C C . MET A 1 204 ? -14.858 -3.608 8.917 1.00 81.56 204 MET A C 1
ATOM 1583 O O . MET A 1 204 ? -15.679 -2.738 9.200 1.00 81.56 204 MET A O 1
ATOM 1587 N N . GLY A 1 205 ? -15.184 -4.906 8.903 1.00 74.38 205 GLY A N 1
ATOM 1588 C CA . GLY A 1 205 ? -16.531 -5.422 9.156 1.00 74.38 205 GLY A CA 1
ATOM 1589 C C . GLY A 1 205 ? -17.488 -5.275 7.968 1.00 74.38 205 GLY A C 1
ATOM 1590 O O . GLY A 1 205 ? -18.695 -5.450 8.130 1.00 74.38 205 GLY A O 1
ATOM 1591 N N . ILE A 1 206 ? -16.976 -4.965 6.772 1.00 69.12 206 ILE A N 1
ATOM 1592 C CA . ILE A 1 206 ? -17.778 -4.855 5.551 1.00 69.12 206 ILE A CA 1
ATOM 1593 C C . ILE A 1 206 ? -18.017 -6.270 5.020 1.00 69.12 206 ILE A C 1
ATOM 1595 O O . ILE A 1 206 ? -17.181 -6.855 4.337 1.00 69.12 206 ILE A O 1
ATOM 1599 N N . THR A 1 207 ? -19.169 -6.843 5.362 1.00 72.94 207 THR A N 1
ATOM 1600 C CA . THR A 1 207 ? -19.606 -8.156 4.865 1.00 72.94 207 THR A CA 1
ATOM 1601 C C . THR A 1 207 ? -20.377 -8.016 3.549 1.00 72.94 207 THR A C 1
ATOM 1603 O O . THR A 1 207 ? -21.039 -7.007 3.311 1.00 72.94 207 THR A O 1
ATOM 1606 N N . TRP A 1 208 ? -20.349 -9.051 2.700 1.00 55.41 208 TRP A N 1
ATOM 1607 C CA . TRP A 1 208 ? -21.083 -9.102 1.423 1.00 55.41 208 TRP A CA 1
ATOM 1608 C C . TRP A 1 208 ? -22.559 -8.641 1.491 1.00 55.41 208 TRP A C 1
ATOM 1610 O O . TRP A 1 208 ? -22.960 -7.839 0.645 1.00 55.41 208 TRP A O 1
ATOM 1620 N N . PRO A 1 209 ? -23.378 -9.047 2.486 1.00 62.78 209 PRO A N 1
ATOM 1621 C CA . PRO A 1 209 ? -24.745 -8.533 2.630 1.00 62.78 209 PRO A CA 1
ATOM 1622 C C . PRO A 1 209 ? -24.816 -7.024 2.914 1.00 62.78 209 PRO A C 1
ATOM 1624 O O . PRO A 1 209 ? -25.673 -6.345 2.352 1.00 62.78 209 PRO A O 1
ATOM 1627 N N . VAL A 1 210 ? -23.896 -6.482 3.719 1.00 68.75 210 VAL A N 1
ATOM 1628 C CA . VAL A 1 210 ? -23.811 -5.040 4.016 1.00 68.75 210 VAL A CA 1
ATOM 1629 C C . VAL A 1 210 ? -23.426 -4.256 2.763 1.00 68.75 210 VAL A C 1
ATOM 1631 O O . VAL A 1 210 ? -24.022 -3.220 2.469 1.00 68.75 210 VAL A O 1
ATOM 1634 N N . LEU A 1 211 ? -22.476 -4.778 1.982 1.00 67.81 211 LEU A N 1
ATOM 1635 C CA . LEU A 1 211 ? -22.068 -4.182 0.712 1.00 67.81 211 LEU A CA 1
ATOM 1636 C C . LEU A 1 211 ? -23.226 -4.180 -0.294 1.00 67.81 211 LEU A C 1
ATOM 1638 O O . LEU A 1 211 ? -23.575 -3.125 -0.813 1.00 67.81 211 LEU A O 1
ATOM 1642 N N . LYS A 1 212 ? -23.884 -5.329 -0.503 1.00 72.56 212 LYS A N 1
ATOM 1643 C CA . LYS A 1 212 ? -25.032 -5.455 -1.416 1.00 72.56 212 LYS A CA 1
ATOM 1644 C C . LYS A 1 212 ? -26.165 -4.498 -1.041 1.00 72.56 212 LYS A C 1
ATOM 1646 O O . LYS A 1 212 ? -26.746 -3.866 -1.922 1.00 72.56 212 LYS A O 1
ATOM 1651 N N . HIS A 1 213 ? -26.463 -4.373 0.252 1.00 72.69 213 HIS A N 1
ATOM 1652 C CA . HIS A 1 213 ? -27.463 -3.438 0.757 1.00 72.69 213 HIS A CA 1
ATOM 1653 C C . HIS A 1 213 ? -27.077 -1.982 0.459 1.00 72.69 213 HIS A C 1
ATOM 1655 O O . HIS A 1 213 ? -27.862 -1.255 -0.146 1.00 72.69 213 HIS A O 1
ATOM 1661 N N . ASN A 1 214 ? -25.855 -1.568 0.804 1.00 69.56 214 ASN A N 1
ATOM 1662 C CA . ASN A 1 214 ? -25.397 -0.187 0.628 1.00 69.56 214 ASN A CA 1
ATOM 1663 C C . ASN A 1 214 ? -25.265 0.213 -0.845 1.00 69.56 214 ASN A C 1
ATOM 1665 O O . ASN A 1 214 ? -25.646 1.325 -1.202 1.00 69.56 214 ASN A O 1
ATOM 1669 N N . THR A 1 215 ? -24.795 -0.684 -1.715 1.00 73.31 215 THR A N 1
ATOM 1670 C CA . THR A 1 215 ? -24.731 -0.428 -3.160 1.00 73.31 215 THR A CA 1
ATOM 1671 C C . THR A 1 215 ? -26.131 -0.291 -3.749 1.00 73.31 215 THR A C 1
ATOM 1673 O O . THR A 1 215 ? -26.377 0.647 -4.500 1.00 73.31 215 THR A O 1
ATOM 1676 N N . LYS A 1 216 ? -27.081 -1.155 -3.362 1.00 72.06 216 LYS A N 1
ATOM 1677 C CA . LYS A 1 216 ? -28.480 -1.036 -3.800 1.00 72.06 216 LYS A CA 1
ATOM 1678 C C . LYS A 1 216 ? -29.092 0.297 -3.354 1.00 72.06 216 LYS A C 1
ATOM 1680 O O . LYS A 1 216 ? -29.775 0.948 -4.135 1.00 72.06 216 LYS A O 1
ATOM 1685 N N . LEU A 1 217 ? -28.796 0.734 -2.130 1.00 70.94 217 LEU A N 1
ATOM 1686 C CA . LEU A 1 217 ? -29.288 1.993 -1.569 1.00 70.94 217 LEU A CA 1
ATOM 1687 C C . LEU A 1 217 ? -28.653 3.224 -2.238 1.00 70.94 217 LEU A C 1
ATOM 1689 O O . LEU A 1 217 ? -29.347 4.201 -2.505 1.00 70.94 217 LEU A O 1
ATOM 1693 N N . ALA A 1 218 ? -27.357 3.169 -2.556 1.00 74.06 218 ALA A N 1
ATOM 1694 C CA . ALA A 1 218 ? -26.656 4.216 -3.298 1.00 74.06 218 ALA A CA 1
ATOM 1695 C C . ALA A 1 218 ? -27.172 4.337 -4.740 1.00 74.06 218 ALA A C 1
ATOM 1697 O O . ALA A 1 218 ? -27.422 5.444 -5.210 1.00 74.06 218 ALA A O 1
ATOM 1698 N N . VAL A 1 219 ? -27.402 3.204 -5.412 1.00 77.81 219 VAL A N 1
ATOM 1699 C CA . VAL A 1 219 ? -28.000 3.164 -6.753 1.00 77.81 219 VAL A CA 1
ATOM 1700 C C . VAL A 1 219 ? -29.432 3.699 -6.722 1.00 77.81 219 VAL A C 1
ATOM 1702 O O . VAL A 1 219 ? -29.767 4.537 -7.549 1.00 77.81 219 VAL A O 1
ATOM 1705 N N . CYS A 1 220 ? -30.253 3.320 -5.736 1.00 72.50 220 CYS A N 1
ATOM 1706 C CA . CYS A 1 220 ? -31.587 3.905 -5.560 1.00 72.50 220 CYS A CA 1
ATOM 1707 C C . CYS A 1 220 ? -31.537 5.423 -5.341 1.00 72.50 220 CYS A C 1
ATOM 1709 O O . CYS A 1 220 ? -32.324 6.135 -5.949 1.00 72.50 220 CYS A O 1
ATOM 1711 N N . ARG A 1 221 ? -30.608 5.943 -4.526 1.00 78.31 221 ARG A N 1
ATOM 1712 C CA . ARG A 1 221 ? -30.464 7.398 -4.332 1.00 78.31 221 ARG A CA 1
ATOM 1713 C C . ARG A 1 221 ? -30.039 8.113 -5.613 1.00 78.31 221 ARG A C 1
ATOM 1715 O O . ARG A 1 221 ? -30.583 9.168 -5.911 1.00 78.31 221 ARG A O 1
ATOM 1722 N N . LEU A 1 222 ? -29.111 7.540 -6.378 1.00 74.75 222 LEU A N 1
ATOM 1723 C CA . LEU A 1 222 ? -28.704 8.083 -7.678 1.00 74.75 222 LEU A CA 1
ATOM 1724 C C . LEU A 1 222 ? -29.851 8.064 -8.695 1.00 74.75 222 LEU A C 1
ATOM 1726 O O . LEU A 1 222 ? -30.005 9.026 -9.441 1.00 74.75 222 LEU A O 1
ATOM 1730 N N . LEU A 1 223 ? -30.670 7.010 -8.700 1.00 74.19 223 LEU A N 1
ATOM 1731 C CA . LEU A 1 223 ? -31.855 6.920 -9.553 1.00 74.19 223 LEU A CA 1
ATOM 1732 C C . LEU A 1 223 ? -32.933 7.926 -9.134 1.00 74.19 223 LEU A C 1
ATOM 1734 O O . LEU A 1 223 ? -33.408 8.658 -9.988 1.00 74.19 223 LEU A O 1
ATOM 1738 N N . CYS A 1 224 ? -33.229 8.072 -7.838 1.00 64.94 224 CYS A N 1
ATOM 1739 C CA . CYS A 1 224 ? -34.165 9.094 -7.354 1.00 64.94 224 CYS A CA 1
ATOM 1740 C C . CYS A 1 224 ? -33.698 10.526 -7.662 1.00 64.94 224 CYS A C 1
ATOM 1742 O O . CYS A 1 224 ? -34.517 11.375 -7.996 1.00 64.94 224 CYS A O 1
ATOM 1744 N N . ILE A 1 225 ? -32.392 10.811 -7.577 1.00 67.12 225 ILE A N 1
ATOM 1745 C CA . ILE A 1 225 ? -31.836 12.117 -7.977 1.00 67.12 225 ILE A CA 1
ATOM 1746 C C . ILE A 1 225 ? -31.973 12.320 -9.493 1.00 67.12 225 ILE A C 1
ATOM 1748 O O . ILE A 1 225 ? -32.266 13.427 -9.945 1.00 67.12 225 ILE A O 1
ATOM 1752 N N . LYS A 1 226 ? -31.786 11.257 -10.282 1.00 67.06 226 LYS A N 1
ATOM 1753 C CA . LYS A 1 226 ? -31.944 11.308 -11.736 1.00 67.06 226 LYS A CA 1
ATOM 1754 C C . LYS A 1 226 ? -33.405 11.509 -12.157 1.00 67.06 226 LYS A C 1
ATOM 1756 O O . LYS A 1 226 ? -33.634 12.318 -13.048 1.00 67.06 226 LYS A O 1
ATOM 1761 N N . ASP A 1 227 ? -34.368 10.861 -11.500 1.00 59.94 227 ASP A N 1
ATOM 1762 C CA . ASP A 1 227 ? -35.805 11.070 -11.745 1.00 59.94 227 ASP A CA 1
ATOM 1763 C C . ASP A 1 227 ? -36.244 12.492 -11.369 1.00 59.94 227 ASP A C 1
ATOM 1765 O O . ASP A 1 227 ? -36.880 13.166 -12.176 1.00 59.94 227 ASP A O 1
ATOM 1769 N N . TYR A 1 228 ? -35.802 13.015 -10.217 1.00 53.91 228 TYR A N 1
ATOM 1770 C CA . TYR A 1 228 ? -36.094 14.398 -9.810 1.00 53.91 228 TYR A CA 1
ATOM 1771 C C . TYR A 1 228 ? -35.540 15.435 -10.807 1.00 53.91 228 TYR A C 1
ATOM 1773 O O . TYR A 1 228 ? -36.191 16.430 -11.120 1.00 53.91 228 TYR A O 1
ATOM 1781 N N . SER A 1 229 ? -34.349 15.182 -11.362 1.00 56.19 229 SER A N 1
ATOM 1782 C CA . SER A 1 229 ? -33.758 16.029 -12.405 1.00 56.19 229 SER A CA 1
ATOM 1783 C C . SER A 1 229 ? -34.459 15.904 -13.764 1.00 56.19 229 SER A C 1
ATOM 1785 O O . SER A 1 229 ? -34.373 16.831 -14.568 1.00 56.19 229 SER A O 1
ATOM 1787 N N . SER A 1 230 ? -35.119 14.778 -14.050 1.00 56.44 230 SER A N 1
ATOM 1788 C CA . SER A 1 230 ? -35.865 14.572 -15.298 1.00 56.44 230 SER A CA 1
ATOM 1789 C C . SER A 1 230 ? -37.261 15.196 -15.228 1.00 56.44 230 SER A C 1
ATOM 1791 O O . SER A 1 230 ? -37.725 15.764 -16.214 1.00 56.44 230 SER A O 1
ATOM 1793 N N . GLU A 1 231 ? -37.899 15.164 -14.056 1.00 54.69 231 GLU A N 1
ATOM 1794 C CA . GLU A 1 231 ? -39.216 15.762 -13.816 1.00 54.69 231 GLU A CA 1
ATOM 1795 C C . GLU A 1 231 ? -39.157 17.303 -13.809 1.00 54.69 231 GLU A C 1
ATOM 1797 O O . GLU A 1 231 ? -40.039 17.958 -14.364 1.00 54.69 231 GLU A O 1
ATOM 1802 N N . SER A 1 232 ? -38.062 17.906 -13.317 1.00 51.47 232 SER A N 1
ATOM 1803 C CA . SER A 1 232 ? -37.876 19.368 -13.387 1.00 51.47 232 SER A CA 1
ATOM 1804 C C . SER A 1 232 ? -37.593 19.890 -14.804 1.00 51.47 232 SER A C 1
ATOM 1806 O O . SER A 1 232 ? -37.873 21.054 -15.081 1.00 51.47 232 SER A O 1
ATOM 1808 N N . ASN A 1 233 ? -37.048 19.061 -15.703 1.00 52.00 233 ASN A N 1
ATOM 1809 C CA . ASN A 1 233 ? -36.819 19.424 -17.110 1.00 52.00 233 ASN A CA 1
ATOM 1810 C C . ASN A 1 233 ? -38.055 19.191 -17.998 1.00 52.00 233 ASN A C 1
ATOM 1812 O O . ASN A 1 233 ? -38.113 19.711 -19.109 1.00 52.00 233 ASN A O 1
ATOM 1816 N N . GLY A 1 234 ? -39.039 18.418 -17.526 1.00 51.22 234 GLY A N 1
ATOM 1817 C CA . GLY A 1 234 ? -40.321 18.210 -18.210 1.00 51.22 234 GLY A CA 1
ATOM 1818 C C . GLY A 1 234 ? -41.377 19.279 -17.901 1.00 51.22 234 GLY A C 1
ATOM 1819 O O . GLY A 1 234 ? -42.342 19.415 -18.649 1.00 51.22 234 GLY A O 1
ATOM 1820 N N . ALA A 1 235 ? -41.198 20.057 -16.828 1.00 53.91 235 ALA A N 1
ATOM 1821 C CA . ALA A 1 235 ? -42.174 21.040 -16.348 1.00 53.91 235 ALA A CA 1
ATOM 1822 C C . ALA A 1 235 ? -42.026 22.454 -16.957 1.00 53.91 235 ALA A C 1
ATOM 1824 O O . ALA A 1 235 ? -42.769 23.361 -16.586 1.00 53.91 235 ALA A O 1
ATOM 1825 N N . SER A 1 236 ? -41.097 22.671 -17.894 1.00 48.03 236 SER A N 1
ATOM 1826 C CA . SER A 1 236 ? -40.767 23.993 -18.449 1.00 48.03 236 SER A CA 1
ATOM 1827 C C . SER A 1 236 ? -41.019 24.121 -19.957 1.00 48.03 236 SER A C 1
ATOM 1829 O O . SER A 1 236 ? -40.187 24.653 -20.682 1.00 48.03 236 SER A O 1
ATOM 1831 N N . ILE A 1 237 ? -42.185 23.690 -20.455 1.00 54.44 237 ILE A N 1
ATOM 1832 C CA . ILE A 1 237 ? -42.705 24.187 -21.745 1.00 54.44 237 ILE A CA 1
ATOM 1833 C C . ILE A 1 237 ? -44.219 24.442 -21.644 1.00 54.44 237 ILE A C 1
ATOM 1835 O O . ILE A 1 237 ? -45.014 23.556 -21.967 1.00 54.44 237 ILE A O 1
ATOM 1839 N N . PRO A 1 238 ? -44.668 25.647 -21.249 1.00 44.00 238 PRO A N 1
ATOM 1840 C CA . PRO A 1 238 ? -45.981 26.120 -21.654 1.00 44.00 238 PRO A CA 1
ATOM 1841 C C . PRO A 1 238 ? -45.897 26.549 -23.127 1.00 44.00 238 PRO A C 1
ATOM 1843 O O . PRO A 1 238 ? -45.144 27.458 -23.476 1.00 44.00 238 PRO A O 1
ATOM 1846 N N . ARG A 1 239 ? -46.653 25.873 -24.004 1.00 48.66 239 ARG A N 1
ATOM 1847 C CA . ARG A 1 239 ? -46.928 26.381 -25.357 1.00 48.66 239 ARG A CA 1
ATOM 1848 C C . ARG A 1 239 ? -47.679 27.704 -25.217 1.00 48.66 239 ARG A C 1
ATOM 1850 O O . ARG A 1 239 ? -48.793 27.710 -24.695 1.00 48.66 239 ARG A O 1
ATOM 1857 N N . SER A 1 240 ? -47.057 28.775 -25.693 1.00 43.78 240 SER A N 1
ATOM 1858 C CA . SER A 1 240 ? -47.734 29.977 -26.177 1.00 43.78 240 SER A CA 1
ATOM 1859 C C . SER A 1 240 ? -47.711 29.972 -27.695 1.00 43.78 240 SER A C 1
ATOM 1861 O O . SER A 1 240 ? -46.779 29.361 -28.265 1.00 43.78 240 SER A O 1
#

Foldseek 3Di:
DDPCLVVVLVVLLVVLVVLLVVLVVLLVVVVVVVVVVVVVCVVDDPPDCPPVVLVVLLVSLLVVLLVSLLVVLCVLCVVVVVVVVDPDQPDDPPDDPPPPPPVPPPPDPPPVQRVVVNVLSVLLSVLSSLLSSLLSLQLSLLVVCVVPDPCSVVSNVVSSVLSSVSSVLVSVCVVDSDPVVSVVSSVVSVVSSVVSVVVSCVSSVNDPVNVVVVVVVVVVVVVVVVVVVVVVVVVPDDDD

Secondary structure (DSSP, 8-state):
--TTHHHHHHHHHHHHHHHHHHHHHHHHHHHHHHHHHHHHHTTT-----HHHHHHHHHHHHHHHHHHHHHHHHHHHHHHHHHHHSSSPPTT-----TT-GGGTTTSTT---TTTHHHHHHHHHHHHHHHHHHHHHHHHHHHHHHHTTT-TTHHHHHHHHHHHHHHHHHHHHHHHH---HHHHHHHHHHHHHHHHHHHHHHHHHTT--HHHHHHHHHHHHHHHHHHHHHHHHHHHS-----